Protein AF-A0A925MID2-F1 (afdb_monomer)

Mean predicted aligned error: 4.18 Å

Secondary structure (DSSP, 8-state):
-PPPPPPPS--EEEEE---TTHHHHHHHH-TTS-HHHHT--TT-S-EEEEEETTEEEEEEETHHHH--TT--S--HHHHHHHHHHHT--GGG-SEEEES---STTHHHHHHH-HHHHHHIIIII-HHHHHHHHHHHHTS--TTTEEE--HHHHHHHHHHGGG--SSEEEEEE-S-SSSEEEEEEEEETTEEEEEEEEEGGG-HHHHHHHHHHHTTPPTTTSHHHHHHHGGGS-HHHHHHHHHHHT-EE-TTS-EE-GGGGG--SHHHHHH-HHHHHHHHHHH-S--

pLDDT: mean 94.69, std 8.74, range [36.81, 98.75]

Radius of gyration: 20.76 Å; Cα contacts (8 Å, |Δi|>4): 483; chains: 1; bounding box: 45×43×74 Å

Nearest PDB structures (foldseek):
  7vzn-assembly1_A  TM=7.530E-01  e=2.558E-19  Streptomyces hygroscopicus
  7vzq-assembly1_A  TM=7.357E-01  e=3.257E-19  Streptomyces hygroscopicus
  7vzu-assembly1_A  TM=7.455E-01  e=8.475E-18  Streptomyces hygroscopicus
  3ver-assembly1_A  TM=7.882E-01  e=1.336E-14  Streptoalloteichus tenebrarius
  3vex-assembly1_A  TM=7.992E-01  e=2.756E-14  Streptoalloteichus tenebrarius

Foldseek 3Di:
DDDDPDLPPKAKEKEKFAFACWLVLVCVVCVPDDPLLSVLTGGFFIWMWMDIPNRTQAIDTQCVPPVDPSDRHHSLVRVVVSQVSVVHALVSHQAYEYLADCPVVLCVQCVPDPSSVCCCVCTVPLVNVQVVCCVSRVHHCVVRYHYDFNVLVVQCVCPVPVPDQKDFGKQQAQDTSFFRIWTWTQHPVGTDTDDTHGNQQHPLVVLQLVCVLQVHGRPPCSVVVVVCVVVDDCVVCVVVCCVQAWDADPVRDIGGCLSVLQPDPSCNSRVPSSSVVVCVPPNGGD

Sequence (286 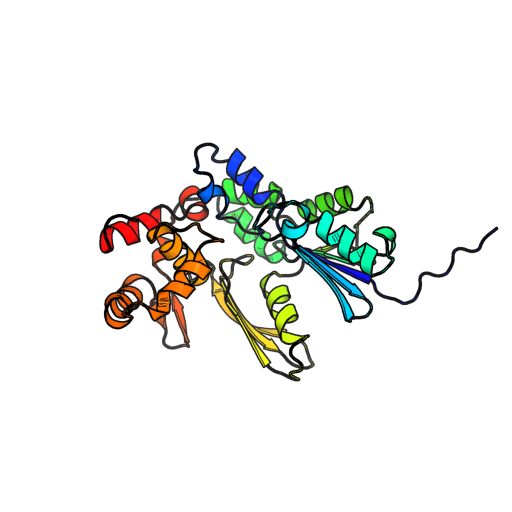aa):
MSQPMAKSSRRVVLGFSGLPRAQAFKRARWPQLQDSEYKITQGAEAAAALVVDGVLVAAAAEERFDGVRHSDAFPVGAIASCLAQAGLTASDLDVVAHGFSYLPERAFYLGQSAYYRDLYHDVLDPEVNRVIAEQALGIDLAGRFLPVAHHLAHAESAFVPSGFADALVVVSDGLGERHAATVMIADARGLETIATLPATASLGLLYGLFTMYLGFEFNDGEYKVMGLAPYGDAGRYGPLILEHWVQLQGDGRYAVPLLLENADDLDKETHRAALAAIERRLGPRR

Solvent-accessible surface area (backbone atoms only — not comparable to full-atom values): 15640 Å² total; per-residue (Å²): 136,82,75,81,75,75,80,68,95,70,49,29,34,38,38,35,41,45,31,62,39,39,50,60,52,48,42,72,76,47,73,84,61,56,76,66,46,52,51,55,56,65,34,46,54,7,19,19,34,30,32,44,76,90,39,81,75,33,70,36,51,19,31,81,65,75,70,39,80,61,26,39,47,72,27,59,55,13,42,53,51,29,30,55,77,70,75,49,56,70,88,65,51,60,33,42,34,34,49,49,46,38,71,89,48,41,67,60,38,57,66,71,43,72,66,40,34,51,46,34,70,69,42,50,34,59,66,51,52,47,52,52,49,24,68,74,58,73,48,89,43,84,97,24,59,40,64,34,48,34,64,56,49,54,44,48,69,52,49,70,79,60,77,61,73,57,47,82,43,74,43,81,36,45,57,50,89,60,31,10,29,42,34,27,44,35,40,94,91,45,78,43,81,79,46,74,37,48,38,60,38,18,61,40,49,52,48,31,48,52,21,38,41,67,53,38,46,47,93,67,26,52,65,56,54,57,71,45,51,86,79,56,63,63,84,77,50,46,61,57,41,51,74,65,41,37,46,81,43,98,85,78,50,62,41,22,66,43,56,64,54,27,78,50,74,66,25,62,47,58,40,53,46,32,46,50,57,50,29,77,74,75,43,82,64,85

Structure (mmCIF, N/CA/C/O backbone):
data_AF-A0A925MID2-F1
#
_entry.id   AF-A0A925MID2-F1
#
loop_
_atom_site.group_PDB
_atom_site.id
_atom_site.type_symbol
_atom_site.label_atom_id
_atom_site.label_alt_id
_atom_site.label_comp_id
_atom_site.label_asym_id
_atom_site.label_entity_id
_atom_site.label_seq_id
_atom_site.pdbx_PDB_ins_code
_atom_site.Cartn_x
_atom_site.Cartn_y
_atom_site.Cartn_z
_atom_site.occupancy
_atom_site.B_iso_or_equiv
_atom_site.auth_seq_id
_atom_site.auth_comp_id
_atom_site.auth_asym_id
_atom_site.auth_atom_id
_atom_site.pdbx_PDB_model_num
ATOM 1 N N . MET A 1 1 ? -22.903 14.148 42.830 1.00 38.12 1 MET A N 1
ATOM 2 C CA . MET A 1 1 ? -22.057 12.997 42.454 1.00 38.12 1 MET A CA 1
ATOM 3 C C . MET A 1 1 ? -22.732 12.297 41.289 1.00 38.12 1 MET A C 1
ATOM 5 O O . MET A 1 1 ? -23.661 11.532 41.502 1.00 38.12 1 MET A O 1
ATOM 9 N N . SER A 1 2 ? -22.365 12.660 40.061 1.00 40.91 2 SER A N 1
ATOM 10 C CA . SER A 1 2 ? -22.844 11.992 38.850 1.00 40.91 2 SER A CA 1
ATOM 11 C C . SER A 1 2 ? -22.155 10.634 38.749 1.00 40.91 2 SER A C 1
ATOM 13 O O . SER A 1 2 ? -20.926 10.575 38.704 1.00 40.91 2 SER A O 1
ATOM 15 N N . GLN A 1 3 ? -22.933 9.553 38.765 1.00 36.81 3 GLN A N 1
ATOM 16 C CA . GLN A 1 3 ? -22.426 8.223 38.437 1.00 36.81 3 GLN A CA 1
ATOM 17 C C . GLN A 1 3 ? -21.790 8.264 37.037 1.00 36.81 3 GLN A C 1
ATOM 19 O O . GLN A 1 3 ? -22.368 8.893 36.145 1.00 36.81 3 GLN A O 1
ATOM 24 N N . PRO A 1 4 ? -20.625 7.631 36.819 1.00 45.22 4 PRO A N 1
ATOM 25 C CA . PRO A 1 4 ? -20.106 7.459 35.472 1.00 45.22 4 PRO A CA 1
ATOM 26 C C . PRO A 1 4 ? -21.132 6.637 34.688 1.00 45.22 4 PRO A C 1
ATOM 28 O O . PRO A 1 4 ? -21.488 5.531 35.097 1.00 45.22 4 PRO A O 1
ATOM 31 N N . MET A 1 5 ? -21.664 7.207 33.604 1.00 44.09 5 MET A N 1
ATOM 32 C CA . MET A 1 5 ? -22.542 6.469 32.701 1.00 44.09 5 MET A CA 1
ATOM 33 C C . MET A 1 5 ? -21.787 5.233 32.209 1.00 44.09 5 MET A C 1
ATOM 35 O O . MET A 1 5 ? -20.649 5.342 31.754 1.00 44.09 5 MET A O 1
ATOM 39 N N . ALA A 1 6 ? -22.404 4.060 32.346 1.00 50.06 6 ALA A N 1
ATOM 40 C CA . ALA A 1 6 ? -21.865 2.822 31.806 1.00 50.06 6 ALA A CA 1
ATOM 41 C C . ALA A 1 6 ? -21.575 3.020 30.310 1.00 50.06 6 ALA A C 1
ATOM 43 O O . ALA A 1 6 ? -22.459 3.460 29.570 1.00 50.06 6 ALA A O 1
ATOM 44 N N . LYS A 1 7 ? -20.338 2.732 29.878 1.00 57.28 7 LYS A N 1
ATOM 45 C CA . LYS A 1 7 ? -19.961 2.731 28.458 1.00 57.28 7 LYS A CA 1
ATOM 46 C C . LYS A 1 7 ? -20.983 1.849 27.725 1.00 57.28 7 LYS A C 1
ATOM 48 O O . LYS A 1 7 ? -21.185 0.697 28.106 1.00 57.28 7 LYS A O 1
ATOM 53 N N . SER A 1 8 ? -21.687 2.431 26.755 1.00 54.84 8 SER A N 1
ATOM 54 C CA . SER A 1 8 ? -22.644 1.727 25.897 1.00 54.84 8 SER A CA 1
ATOM 55 C C . SER A 1 8 ? -21.993 0.463 25.318 1.00 54.84 8 SER A C 1
ATOM 57 O O . SER A 1 8 ? -20.807 0.484 25.010 1.00 54.84 8 SER A O 1
ATOM 59 N N . SER A 1 9 ? -22.750 -0.624 25.141 1.00 73.31 9 SER A N 1
ATOM 60 C CA . SER A 1 9 ? -22.297 -1.908 24.564 1.00 73.31 9 SER A CA 1
ATOM 61 C C . SER A 1 9 ? -21.865 -1.838 23.087 1.00 73.31 9 SER A C 1
ATOM 63 O O . SER A 1 9 ? -21.739 -2.871 22.434 1.00 73.31 9 SER A O 1
ATOM 65 N N . ARG A 1 10 ? -21.724 -0.625 22.557 1.00 86.62 10 ARG A N 1
ATOM 66 C CA . ARG A 1 10 ? -21.405 -0.278 21.179 1.00 86.62 10 ARG A CA 1
ATOM 67 C C . ARG A 1 10 ? -19.901 -0.416 20.975 1.00 86.62 10 ARG A C 1
ATOM 69 O O . ARG A 1 10 ? -19.142 0.224 21.694 1.00 86.62 10 ARG A O 1
ATOM 76 N N . ARG A 1 11 ? -19.475 -1.225 20.006 1.00 95.31 11 ARG A N 1
ATOM 77 C CA . ARG A 1 11 ? -18.065 -1.409 19.649 1.00 95.31 11 ARG A CA 1
ATOM 78 C C . ARG A 1 11 ? -17.668 -0.404 18.578 1.00 95.31 11 ARG A C 1
ATOM 80 O O . ARG A 1 11 ? -18.202 -0.447 17.469 1.00 95.31 11 ARG A O 1
ATOM 87 N N . VAL A 1 12 ? -16.713 0.465 18.894 1.00 98.06 12 VAL A N 1
ATOM 88 C CA . VAL A 1 12 ? -16.230 1.520 17.993 1.00 98.06 12 VAL A CA 1
ATOM 89 C C . VAL A 1 12 ? -14.802 1.215 17.544 1.00 98.06 12 VAL A C 1
ATOM 91 O O . VAL A 1 12 ? -13.880 1.148 18.360 1.00 98.06 12 VAL A O 1
ATOM 94 N N . VAL A 1 13 ? -14.617 1.038 16.236 1.00 98.38 13 VAL A N 1
ATOM 95 C CA . VAL A 1 13 ? -13.329 0.715 15.612 1.00 98.38 13 VAL A CA 1
ATOM 96 C C . VAL A 1 13 ? -12.964 1.795 14.603 1.00 98.38 13 VAL A C 1
ATOM 98 O O . VAL A 1 13 ? -13.718 2.055 13.667 1.00 98.38 13 VAL A O 1
ATOM 101 N N . LEU A 1 14 ? -11.790 2.396 14.771 1.00 98.69 14 LEU A N 1
ATOM 102 C CA . LEU A 1 14 ? -11.191 3.286 13.780 1.00 98.69 14 LEU A CA 1
ATOM 103 C C . LEU A 1 14 ? -10.116 2.519 13.011 1.00 98.69 14 LEU A C 1
ATOM 105 O O . LEU A 1 14 ? -9.132 2.102 13.607 1.00 98.69 14 LEU A O 1
ATOM 109 N N . GLY A 1 15 ? -10.284 2.344 11.706 1.00 98.44 15 GLY A N 1
ATOM 110 C CA . GLY A 1 15 ? -9.233 1.883 10.804 1.00 98.44 15 GLY A CA 1
ATOM 111 C C . GLY A 1 15 ? -8.511 3.063 10.160 1.00 98.44 15 GLY A C 1
ATOM 112 O O . GLY A 1 15 ? -9.156 4.052 9.810 1.00 98.44 15 GLY A O 1
ATOM 113 N N . PHE A 1 16 ? -7.198 2.961 9.966 1.00 98.38 16 PHE A N 1
ATOM 114 C CA . PHE A 1 16 ? -6.436 3.914 9.160 1.00 98.38 16 PHE A CA 1
ATOM 115 C C . PHE A 1 16 ? -5.373 3.226 8.291 1.00 98.38 16 PHE A C 1
ATOM 117 O O . PHE A 1 16 ? -4.852 2.160 8.638 1.00 98.38 16 PHE A O 1
ATOM 124 N N . SER A 1 17 ? -5.061 3.846 7.154 1.00 95.94 17 SER A N 1
ATOM 125 C CA . SER A 1 17 ? -3.979 3.458 6.241 1.00 95.94 17 SER A CA 1
ATOM 126 C C . SER A 1 17 ? -2.81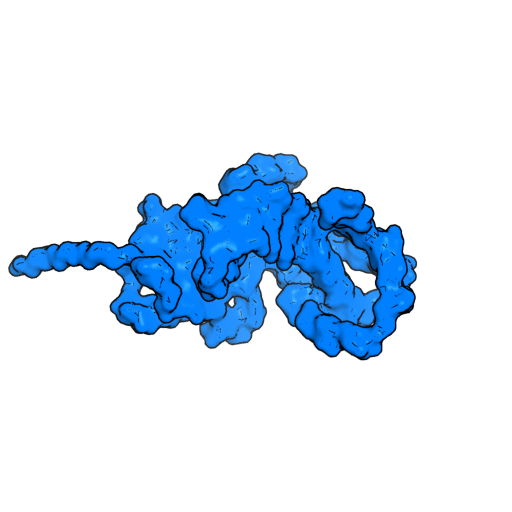5 4.451 6.309 1.00 95.94 17 SER A C 1
ATOM 128 O O . SER A 1 17 ? -2.926 5.536 6.884 1.00 95.94 17 SER A O 1
ATOM 130 N N . GLY A 1 18 ? -1.699 4.070 5.690 1.00 94.44 18 GLY A N 1
ATOM 131 C CA . GLY A 1 18 ? -0.532 4.924 5.501 1.00 94.44 18 GLY A CA 1
ATOM 132 C C . GLY A 1 18 ? 0.655 4.567 6.395 1.00 94.44 18 GLY A C 1
ATOM 133 O O . GLY A 1 18 ? 0.512 3.867 7.399 1.00 94.44 18 GLY A O 1
ATOM 134 N N . LEU A 1 19 ? 1.839 5.045 6.015 1.00 96.62 19 LEU A N 1
ATOM 135 C CA . LEU A 1 19 ? 3.092 4.906 6.766 1.00 96.62 19 LEU A CA 1
ATOM 136 C C . LEU A 1 19 ? 3.756 6.290 6.888 1.00 96.62 19 LEU A C 1
ATOM 138 O O . LEU A 1 19 ? 4.636 6.612 6.088 1.00 96.62 19 LEU A O 1
ATOM 142 N N . PRO A 1 20 ? 3.392 7.109 7.897 1.00 94.38 20 PRO A N 1
ATOM 143 C CA . PRO A 1 20 ? 3.689 8.549 7.919 1.00 94.38 20 PRO A CA 1
ATOM 144 C C . PRO A 1 20 ? 5.158 8.979 7.898 1.00 94.38 20 PRO A C 1
ATOM 146 O O . PRO A 1 20 ? 5.474 10.163 7.802 1.00 94.38 20 PRO A O 1
ATOM 149 N N . ARG A 1 21 ? 6.081 8.029 8.054 1.00 96.19 21 ARG A N 1
ATOM 150 C CA . ARG A 1 21 ? 7.528 8.268 8.038 1.00 96.19 21 ARG A CA 1
ATOM 151 C C . ARG A 1 21 ? 8.210 7.747 6.777 1.00 96.19 21 ARG A C 1
ATOM 153 O O . ARG A 1 21 ? 9.407 7.973 6.633 1.00 96.19 21 ARG A O 1
ATOM 160 N N . ALA A 1 22 ? 7.495 7.078 5.872 1.00 96.12 22 ALA A N 1
ATOM 161 C CA . ALA A 1 22 ? 8.092 6.371 4.742 1.00 96.12 22 ALA A CA 1
ATOM 162 C C . ALA A 1 22 ? 8.867 7.307 3.800 1.00 96.12 22 ALA A C 1
ATOM 164 O O . ALA A 1 22 ? 10.068 7.103 3.590 1.00 96.12 22 ALA A O 1
ATOM 165 N N . GLN A 1 23 ? 8.242 8.374 3.282 1.00 95.50 23 GLN A N 1
ATOM 166 C CA . GLN A 1 23 ? 8.958 9.293 2.389 1.00 95.50 23 GLN A CA 1
ATOM 167 C C . GLN A 1 23 ? 10.029 10.094 3.130 1.00 95.50 23 GLN A C 1
ATOM 169 O O . GLN A 1 23 ? 11.116 10.299 2.592 1.00 95.50 23 GLN A O 1
ATOM 174 N N . ALA A 1 24 ? 9.764 10.527 4.367 1.00 96.06 24 ALA A N 1
ATOM 175 C CA . ALA A 1 24 ? 10.737 11.263 5.176 1.00 96.06 24 ALA A CA 1
ATOM 176 C C . ALA A 1 24 ? 12.007 10.434 5.439 1.00 96.06 24 ALA A C 1
ATOM 178 O O . ALA A 1 24 ? 13.121 10.931 5.262 1.00 96.06 24 ALA A O 1
ATOM 179 N N . PHE A 1 25 ? 11.845 9.154 5.783 1.00 97.56 25 PHE A N 1
ATOM 180 C CA . PHE A 1 25 ? 12.939 8.197 5.940 1.00 97.56 25 PHE A CA 1
ATOM 181 C C . PHE A 1 25 ? 13.736 8.049 4.637 1.00 97.56 25 PHE A C 1
ATOM 183 O O . PHE A 1 25 ? 14.965 8.160 4.632 1.00 97.56 25 PHE A O 1
ATOM 190 N N . LYS A 1 26 ? 13.043 7.892 3.503 1.00 97.25 26 LYS A N 1
ATOM 191 C CA . LYS A 1 26 ? 13.678 7.791 2.183 1.00 97.25 26 LYS A CA 1
ATOM 192 C C . LYS A 1 26 ? 14.455 9.058 1.799 1.00 97.25 26 LYS A C 1
ATOM 194 O O . LYS A 1 26 ? 15.589 8.951 1.334 1.00 97.25 26 LYS A O 1
ATOM 199 N N . ARG A 1 27 ? 13.893 10.249 2.047 1.00 96.94 27 ARG A N 1
ATOM 200 C CA . ARG A 1 27 ? 14.549 11.557 1.831 1.00 96.94 27 ARG A CA 1
ATOM 201 C C . ARG A 1 27 ? 15.799 11.723 2.688 1.00 96.94 27 ARG A C 1
ATOM 203 O O . ARG A 1 27 ? 16.809 12.214 2.195 1.00 96.94 27 ARG A O 1
ATOM 210 N N . ALA A 1 28 ? 15.762 11.282 3.945 1.00 97.56 28 ALA A N 1
ATOM 211 C CA . ALA A 1 28 ? 16.931 11.312 4.820 1.00 97.56 28 ALA A CA 1
ATOM 212 C C . ALA A 1 28 ? 18.038 10.358 4.337 1.00 97.56 28 ALA A C 1
ATOM 214 O O . ALA A 1 28 ? 19.221 10.691 4.413 1.00 97.56 28 ALA A O 1
ATOM 215 N N . ARG A 1 29 ? 17.661 9.184 3.814 1.00 97.06 29 ARG A N 1
ATOM 216 C CA . ARG A 1 29 ? 18.609 8.180 3.319 1.00 97.06 29 ARG A CA 1
ATOM 217 C C . ARG A 1 29 ? 19.288 8.589 2.011 1.00 97.06 29 ARG A C 1
ATOM 219 O O . ARG A 1 29 ? 20.493 8.370 1.867 1.00 97.06 29 ARG A O 1
ATOM 226 N N . TRP A 1 30 ? 18.527 9.152 1.075 1.00 97.44 30 TRP A N 1
ATOM 227 C CA . TRP A 1 30 ? 19.000 9.538 -0.255 1.00 97.44 30 TRP A CA 1
ATOM 228 C C . TRP A 1 30 ? 18.480 10.930 -0.640 1.00 97.44 30 TRP A C 1
ATOM 230 O O . TRP A 1 30 ? 17.555 11.025 -1.440 1.00 97.44 30 TRP A O 1
ATOM 240 N N . PRO A 1 31 ? 19.073 12.019 -0.120 1.00 97.06 31 PRO A N 1
ATOM 241 C CA . PRO A 1 31 ? 18.585 13.387 -0.341 1.00 97.06 31 PRO A CA 1
ATOM 242 C C . PRO A 1 31 ? 18.694 13.878 -1.795 1.00 97.06 31 PRO A C 1
ATOM 244 O O . PRO A 1 31 ? 18.128 14.910 -2.147 1.00 97.06 31 PRO A O 1
ATOM 247 N N . GLN A 1 32 ? 19.435 13.165 -2.643 1.00 96.69 32 GLN A N 1
ATOM 248 C CA . GLN A 1 32 ? 19.702 13.516 -4.037 1.00 96.69 32 GLN A CA 1
ATOM 249 C C . GLN A 1 32 ? 18.673 12.978 -5.046 1.00 96.69 32 GLN A C 1
ATOM 251 O O . GLN A 1 32 ? 18.865 13.167 -6.250 1.00 96.69 32 GLN A O 1
ATOM 256 N N . LEU A 1 33 ? 17.643 12.248 -4.602 1.00 96.44 33 LEU A N 1
ATOM 257 C CA . LEU A 1 33 ? 16.618 11.731 -5.514 1.00 96.44 33 LEU A CA 1
ATOM 258 C C . LEU A 1 33 ? 15.703 12.849 -6.019 1.00 96.44 33 LEU A C 1
ATOM 260 O O . LEU A 1 33 ? 15.550 13.891 -5.380 1.00 96.44 33 LEU A O 1
ATOM 264 N N . GLN A 1 34 ? 15.098 12.615 -7.181 1.00 93.06 34 GLN A N 1
ATOM 265 C CA . GLN A 1 34 ? 14.060 13.484 -7.726 1.00 93.06 34 GLN A CA 1
ATOM 266 C C . GLN A 1 34 ? 12.764 13.339 -6.922 1.00 93.06 34 GLN A C 1
ATOM 268 O O . GLN A 1 34 ? 12.502 12.290 -6.334 1.00 93.06 34 GLN A O 1
ATOM 273 N N . ASP A 1 35 ? 11.909 14.365 -6.944 1.00 90.44 35 ASP A N 1
ATOM 274 C CA . ASP A 1 35 ? 10.667 14.349 -6.161 1.00 90.44 35 ASP A CA 1
ATOM 275 C C . ASP 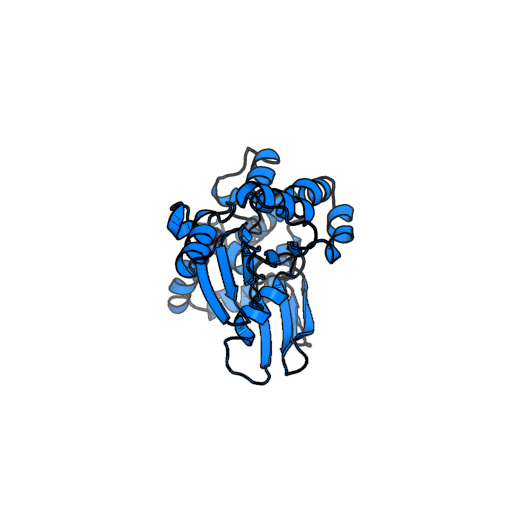A 1 35 ? 9.730 13.185 -6.507 1.00 90.44 35 ASP A C 1
ATOM 277 O O . ASP A 1 35 ? 9.131 12.596 -5.607 1.00 90.44 35 ASP A O 1
ATOM 281 N N . SER A 1 36 ? 9.667 12.798 -7.782 1.00 90.06 36 SER A N 1
ATOM 282 C CA . SER A 1 36 ? 8.881 11.648 -8.241 1.00 90.06 36 SER A CA 1
ATOM 283 C C . SER A 1 36 ? 9.388 10.316 -7.682 1.00 90.06 36 SER A C 1
ATOM 285 O O . SER A 1 36 ? 8.603 9.402 -7.449 1.00 90.06 36 SER A O 1
ATOM 287 N N . GLU A 1 37 ? 10.686 10.195 -7.407 1.00 94.12 37 GLU A N 1
ATOM 288 C CA . GLU A 1 37 ? 11.262 8.971 -6.850 1.00 94.12 37 GLU A CA 1
ATOM 289 C C . GLU A 1 37 ? 10.905 8.803 -5.373 1.00 94.12 37 GLU A C 1
ATOM 291 O O . GLU A 1 37 ? 10.792 7.674 -4.899 1.00 94.12 37 GLU A O 1
ATOM 296 N N . TYR A 1 38 ? 10.675 9.893 -4.633 1.00 94.00 38 TYR A N 1
ATOM 297 C CA . TYR A 1 38 ? 10.198 9.793 -3.252 1.00 94.00 38 TYR A CA 1
ATOM 298 C C . TYR A 1 38 ? 8.753 9.308 -3.153 1.00 94.00 38 TYR A C 1
ATOM 300 O O . TYR A 1 38 ? 8.389 8.796 -2.103 1.00 94.00 38 TYR A O 1
ATOM 308 N N . LYS A 1 39 ? 7.961 9.394 -4.230 1.00 90.62 39 LYS A N 1
ATOM 309 C CA . LYS A 1 39 ? 6.594 8.845 -4.273 1.00 90.62 39 LYS A CA 1
ATOM 310 C C . LYS A 1 39 ? 6.550 7.326 -4.451 1.00 90.62 39 LYS A C 1
ATOM 312 O O . LYS A 1 39 ? 5.510 6.710 -4.223 1.00 90.62 39 LYS A O 1
ATOM 317 N N . ILE A 1 40 ? 7.672 6.709 -4.832 1.00 93.75 40 ILE A N 1
ATOM 318 C CA . ILE A 1 40 ? 7.830 5.251 -4.889 1.00 93.75 40 ILE A CA 1
ATOM 319 C C . ILE A 1 40 ? 8.049 4.741 -3.458 1.00 93.75 40 ILE A C 1
ATOM 321 O O . ILE A 1 40 ? 9.176 4.493 -3.031 1.00 93.75 40 ILE A O 1
ATOM 325 N N . THR A 1 41 ? 6.979 4.672 -2.678 1.00 90.38 41 THR A N 1
ATOM 326 C CA . THR A 1 41 ? 6.993 4.226 -1.279 1.00 90.38 41 THR A CA 1
ATOM 327 C C . THR A 1 41 ? 5.708 3.484 -0.949 1.00 90.38 41 THR A C 1
ATOM 329 O O . THR A 1 41 ? 4.657 3.774 -1.516 1.00 90.38 41 THR A O 1
ATOM 332 N N . GLN A 1 42 ? 5.779 2.565 0.011 1.00 89.44 42 GLN A N 1
ATOM 333 C CA . GLN A 1 42 ? 4.590 1.962 0.615 1.00 89.44 42 GLN A CA 1
ATOM 334 C C . GLN A 1 42 ? 3.889 2.960 1.544 1.00 89.44 42 GLN A C 1
ATOM 336 O O . GLN A 1 42 ? 4.536 3.830 2.130 1.00 89.44 42 GLN A O 1
ATOM 341 N N . GLY A 1 43 ? 2.578 2.793 1.720 1.00 87.06 43 GLY A N 1
ATOM 342 C CA . GLY A 1 43 ? 1.804 3.573 2.687 1.00 87.06 43 GLY A CA 1
ATOM 343 C C . GLY A 1 43 ? 1.558 5.031 2.287 1.00 87.06 43 GLY A C 1
ATOM 344 O O . GLY A 1 43 ? 1.422 5.874 3.173 1.00 87.06 43 GLY A O 1
ATOM 345 N N . ALA A 1 44 ? 1.500 5.319 0.983 1.00 88.44 44 ALA A N 1
ATOM 346 C CA . ALA A 1 44 ? 0.817 6.506 0.466 1.00 88.44 44 ALA A CA 1
ATOM 347 C C . ALA A 1 44 ? -0.715 6.347 0.602 1.00 88.44 44 ALA A C 1
ATOM 349 O O . ALA A 1 44 ? -1.190 5.316 1.082 1.00 88.44 44 ALA A O 1
ATOM 350 N N . GLU A 1 45 ? -1.482 7.359 0.186 1.00 92.75 45 GLU A N 1
ATOM 351 C CA . GLU A 1 45 ? -2.956 7.346 0.239 1.00 92.75 45 GLU A CA 1
ATOM 352 C C . GLU A 1 45 ? -3.502 7.169 1.669 1.00 92.75 45 GLU A C 1
ATOM 354 O O . GLU A 1 45 ? -4.375 6.339 1.951 1.00 92.75 45 GLU A O 1
ATOM 359 N N . ALA A 1 46 ? -2.971 7.968 2.597 1.00 97.06 46 ALA A N 1
ATOM 360 C CA . ALA A 1 46 ? -3.443 8.004 3.971 1.00 97.06 46 ALA A CA 1
ATOM 361 C C . ALA A 1 46 ? -4.957 8.263 4.031 1.00 97.06 46 ALA A C 1
ATOM 363 O O . ALA A 1 46 ? -5.491 9.176 3.394 1.00 97.06 46 ALA A O 1
ATOM 364 N N . ALA A 1 47 ? -5.662 7.441 4.800 1.00 98.38 47 ALA A N 1
ATOM 365 C CA . ALA A 1 47 ? -7.112 7.467 4.903 1.00 98.38 47 ALA A CA 1
ATOM 366 C C . ALA A 1 47 ? -7.571 6.917 6.255 1.00 98.38 47 ALA A C 1
ATOM 368 O O . ALA A 1 47 ? -6.816 6.252 6.969 1.00 98.38 47 ALA A O 1
ATOM 369 N N . ALA A 1 48 ? -8.834 7.166 6.587 1.00 98.69 48 ALA A N 1
ATOM 370 C CA . ALA A 1 48 ? -9.473 6.630 7.778 1.00 98.69 48 ALA A CA 1
ATOM 371 C C . ALA A 1 48 ? -10.879 6.109 7.480 1.00 98.69 48 ALA A C 1
ATOM 373 O O . ALA A 1 48 ? -11.585 6.642 6.622 1.00 98.69 48 ALA A O 1
ATOM 374 N N . ALA A 1 49 ? -11.289 5.089 8.228 1.00 98.50 49 ALA A N 1
ATOM 375 C CA . ALA A 1 49 ? -12.628 4.521 8.206 1.00 98.50 49 ALA A CA 1
ATOM 376 C C . ALA A 1 49 ? -13.102 4.249 9.636 1.00 98.50 49 ALA A C 1
ATOM 378 O O . ALA A 1 49 ? -12.374 3.684 10.449 1.00 98.50 49 ALA A O 1
ATOM 379 N N . LEU A 1 50 ? -14.334 4.634 9.950 1.00 98.62 50 LEU A N 1
ATOM 380 C CA . LEU A 1 50 ? -14.956 4.407 11.247 1.00 98.62 50 LEU A CA 1
ATOM 381 C C . LEU A 1 50 ? -16.053 3.357 11.113 1.00 98.62 50 LEU A C 1
ATOM 383 O O . LEU A 1 50 ? -17.037 3.552 10.397 1.00 98.62 50 LEU A O 1
ATOM 387 N N . VAL A 1 51 ? -15.890 2.264 11.849 1.00 97.88 51 VAL A N 1
ATOM 388 C CA . VAL A 1 51 ? -16.846 1.165 11.933 1.00 97.88 51 VAL A CA 1
ATOM 389 C C . VAL A 1 51 ? -17.443 1.134 13.329 1.00 97.88 51 VAL A C 1
ATOM 391 O O . VAL A 1 51 ? -16.746 1.226 14.340 1.00 97.88 51 VAL A O 1
ATOM 394 N N . VAL A 1 52 ? -18.755 0.974 13.384 1.00 97.38 52 VAL A N 1
ATOM 395 C CA . VAL A 1 52 ? -19.511 0.868 14.619 1.00 97.38 52 VAL A CA 1
ATOM 396 C C . VAL A 1 52 ? -20.399 -0.356 14.543 1.00 97.38 52 VAL A C 1
ATOM 398 O O . VAL A 1 52 ? -21.242 -0.431 13.656 1.00 97.38 52 VAL A O 1
ATOM 401 N N . ASP A 1 53 ? -20.265 -1.271 15.504 1.00 94.94 53 ASP A N 1
ATOM 402 C CA . ASP A 1 53 ? -21.093 -2.486 15.585 1.00 94.94 53 ASP A CA 1
ATOM 403 C C . ASP A 1 53 ? -21.150 -3.251 14.246 1.00 94.94 53 ASP A C 1
ATOM 405 O O . ASP A 1 53 ? -22.182 -3.777 13.842 1.00 94.94 53 ASP A O 1
ATOM 409 N N . GLY A 1 54 ? -20.018 -3.279 13.532 1.00 92.00 54 GLY A N 1
ATOM 410 C CA . GLY A 1 54 ? -19.884 -3.924 12.221 1.00 92.00 54 GLY A CA 1
ATOM 411 C C . GLY A 1 54 ? -20.388 -3.101 11.030 1.00 92.00 54 GLY A C 1
ATOM 412 O O . GLY A 1 54 ? -20.264 -3.550 9.897 1.00 92.00 54 GLY A O 1
ATOM 413 N N . VAL A 1 55 ? -20.913 -1.895 11.251 1.00 93.50 55 VAL A N 1
ATOM 414 C CA . VAL A 1 55 ? -21.408 -1.004 10.194 1.00 93.50 55 VAL A CA 1
ATOM 415 C C . VAL A 1 55 ? -20.382 0.085 9.899 1.00 93.50 55 VAL A C 1
ATOM 417 O O . VAL A 1 55 ? -19.959 0.804 10.805 1.00 93.50 55 VAL A O 1
ATOM 420 N N . LEU A 1 56 ? -20.000 0.242 8.630 1.00 95.81 56 LEU A N 1
ATOM 421 C CA . LEU A 1 56 ? -19.194 1.377 8.179 1.00 95.81 56 LEU A CA 1
ATOM 422 C C . LEU A 1 56 ? -20.018 2.667 8.299 1.00 95.81 56 LEU A C 1
ATOM 424 O O . LEU A 1 56 ? -21.024 2.830 7.611 1.00 95.81 56 LEU A O 1
ATOM 428 N N . VAL A 1 57 ? -19.595 3.576 9.176 1.00 97.38 57 VAL A N 1
ATOM 429 C CA . VAL A 1 57 ? -20.291 4.844 9.445 1.00 97.38 57 VAL A CA 1
ATOM 430 C C . VAL A 1 57 ? -19.730 5.978 8.598 1.00 97.38 57 VAL A C 1
ATOM 432 O O . VAL A 1 57 ? -20.491 6.787 8.076 1.00 97.38 57 VAL A O 1
ATOM 435 N N . ALA A 1 58 ? -18.407 6.043 8.461 1.00 98.12 58 ALA A N 1
ATOM 436 C CA . ALA A 1 58 ? -17.728 7.072 7.685 1.00 98.12 58 ALA A CA 1
ATOM 437 C C . ALA A 1 58 ? -16.393 6.545 7.153 1.00 98.12 58 ALA A C 1
ATOM 439 O O . ALA A 1 58 ? -15.755 5.713 7.795 1.00 98.12 58 ALA A O 1
ATOM 440 N N . ALA A 1 59 ? -15.963 7.053 6.001 1.00 98.06 59 ALA A N 1
ATOM 441 C CA . ALA A 1 59 ? -14.617 6.860 5.478 1.00 98.06 59 ALA A CA 1
ATOM 442 C C . ALA A 1 59 ? -14.189 8.100 4.692 1.00 98.06 59 ALA A C 1
ATOM 444 O O . ALA A 1 59 ? -15.008 8.710 4.000 1.00 98.06 59 ALA A O 1
ATOM 445 N N . ALA A 1 60 ? -12.920 8.483 4.802 1.00 98.38 60 ALA A N 1
ATOM 446 C CA . ALA A 1 60 ? -12.377 9.633 4.094 1.00 98.38 60 ALA A CA 1
ATOM 447 C C . ALA A 1 60 ? -10.877 9.464 3.817 1.00 98.38 60 ALA A C 1
ATOM 449 O O . ALA A 1 60 ? -10.161 8.844 4.600 1.00 98.38 60 ALA A O 1
ATOM 450 N N . ALA A 1 61 ? -10.412 10.040 2.709 1.00 98.31 61 ALA A N 1
ATOM 451 C CA . ALA A 1 61 ? -8.995 10.112 2.358 1.00 98.31 61 ALA A CA 1
ATOM 452 C C . ALA A 1 61 ? -8.398 11.447 2.822 1.00 98.31 61 ALA A C 1
ATOM 454 O O . ALA A 1 61 ? -9.049 12.487 2.682 1.00 98.31 61 ALA A O 1
ATOM 455 N N . GLU A 1 62 ? -7.166 11.426 3.333 1.00 98.44 62 GLU A N 1
ATOM 456 C CA . GLU A 1 62 ? -6.499 12.602 3.906 1.00 98.44 62 GLU A CA 1
ATOM 457 C C . GLU A 1 62 ? -6.259 13.699 2.867 1.00 98.44 62 GLU A C 1
ATOM 459 O O . GLU A 1 62 ? -6.424 14.877 3.178 1.00 98.44 62 GLU A O 1
ATOM 464 N N . GLU A 1 63 ? -6.029 13.321 1.604 1.00 97.56 63 GLU A N 1
ATOM 465 C CA . GLU A 1 63 ? -5.836 14.270 0.496 1.00 97.56 63 GLU A CA 1
ATOM 466 C C . GLU A 1 63 ? -7.002 15.260 0.313 1.00 97.56 63 GLU A C 1
ATOM 468 O O . GLU A 1 63 ? -6.855 16.321 -0.296 1.00 97.56 63 GLU A O 1
ATOM 473 N N . ARG A 1 64 ? -8.195 14.923 0.831 1.00 98.00 64 ARG A N 1
ATOM 474 C CA . ARG A 1 64 ? -9.381 15.794 0.804 1.00 98.00 64 ARG A CA 1
ATOM 475 C C . ARG A 1 64 ? -9.324 16.913 1.844 1.00 98.00 64 ARG A C 1
ATOM 477 O O . ARG A 1 64 ? -10.124 17.841 1.750 1.00 98.00 64 ARG A O 1
ATOM 484 N N . PHE A 1 65 ? -8.413 16.826 2.810 1.00 98.06 65 PHE A N 1
ATOM 485 C CA . PHE A 1 65 ? -8.273 17.765 3.921 1.00 98.06 65 PHE A CA 1
ATOM 486 C C . PHE A 1 65 ? -6.986 18.580 3.828 1.00 98.06 65 PHE A C 1
ATOM 488 O O . PHE A 1 65 ? -7.031 19.788 4.049 1.00 98.06 65 PHE A O 1
ATOM 495 N N . ASP A 1 66 ? -5.864 17.952 3.476 1.00 97.19 66 ASP A N 1
ATOM 496 C CA . ASP A 1 66 ? -4.571 18.637 3.356 1.00 97.19 66 ASP A CA 1
ATOM 497 C C . ASP A 1 66 ? -4.299 19.193 1.942 1.00 97.19 66 ASP A C 1
ATOM 499 O O . ASP A 1 66 ? -3.433 20.052 1.769 1.00 97.19 66 ASP A O 1
ATOM 503 N N . GLY A 1 67 ? -5.058 18.749 0.931 1.00 96.94 67 GLY A N 1
ATOM 504 C CA . GLY A 1 67 ? -4.870 19.130 -0.470 1.00 96.94 67 GLY A CA 1
ATOM 505 C C . GLY A 1 67 ? -3.622 18.523 -1.124 1.00 96.94 67 GLY A C 1
ATOM 506 O O . GLY A 1 67 ? -3.276 18.905 -2.245 1.00 96.94 67 GLY A O 1
ATOM 507 N N . VAL A 1 68 ? -2.950 17.585 -0.454 1.00 94.44 68 VAL A N 1
ATOM 508 C CA . VAL A 1 68 ? -1.785 16.858 -0.954 1.00 94.44 68 VAL A CA 1
ATOM 509 C C . VAL A 1 68 ? -2.266 15.536 -1.536 1.00 94.44 68 VAL A C 1
ATOM 511 O O . VAL A 1 68 ? -2.640 14.607 -0.827 1.00 94.44 68 VAL A O 1
ATOM 514 N N . ARG A 1 69 ? -2.265 15.450 -2.866 1.00 92.94 69 ARG A N 1
ATOM 515 C CA . ARG A 1 69 ? -2.667 14.235 -3.578 1.00 92.94 69 ARG A CA 1
ATOM 516 C C . ARG A 1 69 ? -1.790 13.053 -3.162 1.00 92.94 69 ARG A C 1
ATOM 518 O O . ARG A 1 69 ? -0.567 13.197 -3.144 1.00 92.94 69 ARG A O 1
ATOM 525 N N . HIS A 1 70 ? -2.415 11.910 -2.875 1.00 92.62 70 HIS A N 1
ATOM 526 C CA . HIS A 1 70 ? -1.740 10.705 -2.365 1.00 92.62 70 HIS A CA 1
ATOM 527 C C . HIS A 1 70 ? -0.965 10.935 -1.066 1.00 92.62 70 HIS A C 1
ATOM 529 O O . HIS A 1 70 ? 0.105 10.354 -0.881 1.00 92.62 70 HIS A O 1
ATOM 535 N N . SER A 1 71 ? -1.495 11.799 -0.192 1.00 95.19 71 SER A N 1
ATOM 536 C CA . SER A 1 71 ? -0.870 12.174 1.079 1.00 95.19 71 SER A CA 1
ATOM 537 C C . SER A 1 71 ? -0.264 10.972 1.805 1.00 95.19 71 SER A C 1
ATOM 539 O O . SER A 1 71 ? -0.920 9.945 1.994 1.00 95.19 71 SER A O 1
ATOM 541 N N . ASP A 1 72 ? 0.999 11.113 2.200 1.00 93.94 72 ASP A N 1
ATOM 542 C CA . ASP A 1 72 ? 1.717 10.176 3.055 1.00 93.94 72 ASP A CA 1
ATOM 543 C C . ASP A 1 72 ? 1.674 10.610 4.525 1.00 93.94 72 ASP A C 1
ATOM 545 O O . ASP A 1 72 ? 2.376 10.034 5.345 1.00 93.94 72 ASP A O 1
ATOM 549 N N . ALA A 1 73 ? 0.881 11.622 4.887 1.00 95.06 73 ALA A N 1
ATOM 550 C CA . ALA A 1 73 ? 0.764 12.088 6.263 1.00 95.06 73 ALA A CA 1
ATOM 551 C C . ALA A 1 73 ? -0.021 11.101 7.149 1.00 95.06 73 ALA A C 1
ATOM 553 O O . ALA A 1 73 ? -0.707 10.197 6.680 1.00 95.06 73 ALA A O 1
ATOM 554 N N . PHE A 1 74 ? 0.028 11.292 8.471 1.00 97.81 74 PHE A N 1
ATOM 555 C CA . PHE A 1 74 ? -0.945 10.634 9.347 1.00 97.81 74 PHE A CA 1
ATOM 556 C C . PHE A 1 74 ? -2.340 11.253 9.108 1.00 97.81 74 PHE A C 1
ATOM 558 O O . PHE A 1 74 ? -2.429 12.482 9.091 1.00 97.81 74 PHE A O 1
ATOM 565 N N . PRO A 1 75 ? -3.419 10.458 8.955 1.00 98.38 75 PRO A N 1
ATOM 566 C CA . PRO A 1 75 ? -4.704 10.936 8.434 1.00 98.38 75 PRO A CA 1
ATOM 567 C C . PRO A 1 75 ? -5.560 11.701 9.468 1.00 98.38 75 PRO A C 1
ATOM 569 O O . PRO A 1 75 ? -6.657 11.276 9.837 1.00 98.38 75 PRO A O 1
ATOM 572 N N . VAL A 1 76 ? -5.059 12.825 9.992 1.00 98.19 76 VAL A N 1
ATOM 573 C CA . VAL A 1 76 ? -5.718 13.604 11.057 1.00 98.19 76 VAL A CA 1
ATOM 574 C C . VAL A 1 76 ? -7.063 14.168 10.596 1.00 98.19 76 VAL A C 1
ATOM 576 O O . VAL A 1 76 ? -8.049 14.071 11.333 1.00 98.19 76 VAL A O 1
ATOM 579 N N . GLY A 1 77 ? -7.126 14.752 9.397 1.00 98.50 77 GLY A N 1
ATOM 580 C CA . GLY A 1 77 ? -8.345 15.343 8.847 1.00 98.50 77 GLY A CA 1
ATOM 581 C C . GLY A 1 77 ? -9.426 14.297 8.582 1.00 98.50 77 GLY A C 1
ATOM 582 O O . GLY A 1 77 ? -10.584 14.475 8.979 1.00 98.50 77 GLY A O 1
ATOM 583 N N . ALA A 1 78 ? -9.041 13.167 7.992 1.00 98.75 78 ALA A N 1
ATOM 584 C CA . ALA A 1 78 ? -9.933 12.049 7.725 1.00 98.75 78 ALA A CA 1
ATOM 585 C C . ALA A 1 78 ? -10.475 11.425 9.015 1.00 98.75 78 ALA A C 1
ATOM 587 O O . ALA A 1 78 ? -11.687 11.208 9.121 1.00 98.75 78 ALA A O 1
ATOM 588 N N . ILE A 1 79 ? -9.621 11.196 10.019 1.00 98.75 79 ILE A N 1
ATOM 589 C CA . ILE A 1 79 ? -10.041 10.690 11.334 1.00 98.75 79 ILE A CA 1
ATOM 590 C C . ILE A 1 79 ? -11.027 11.660 11.992 1.00 98.75 79 ILE A C 1
ATOM 592 O O . ILE A 1 79 ? -12.101 11.242 12.434 1.00 98.75 79 ILE A O 1
ATOM 596 N N . ALA A 1 80 ? -10.691 12.954 12.038 1.00 98.62 80 ALA A N 1
ATOM 597 C CA . ALA A 1 80 ? -11.538 13.971 12.653 1.00 98.62 80 ALA A CA 1
ATOM 598 C C . ALA A 1 80 ? -12.913 14.050 11.974 1.00 98.62 80 ALA A C 1
ATOM 600 O O . ALA A 1 80 ? -13.936 14.107 12.658 1.00 98.62 80 ALA A O 1
ATOM 601 N N . SER A 1 81 ? -12.951 13.985 10.640 1.00 98.69 81 SER A N 1
ATOM 602 C CA . SER A 1 81 ? -14.201 13.959 9.877 1.00 98.69 81 SER A CA 1
AT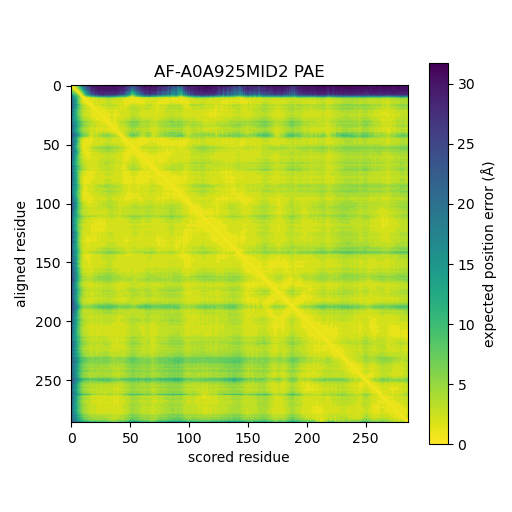OM 603 C C . SER A 1 81 ? -15.042 12.719 10.183 1.00 98.69 81 SER A C 1
ATOM 605 O O . SER A 1 81 ? -16.245 12.839 10.423 1.00 98.69 81 SER A O 1
ATOM 607 N N . CYS A 1 82 ? -14.425 11.535 10.241 1.00 98.69 82 CYS A N 1
ATOM 608 C CA . CYS A 1 82 ? -15.137 10.295 10.546 1.00 98.69 82 CYS A CA 1
ATOM 609 C C . CYS A 1 82 ? -15.759 10.315 11.951 1.00 98.69 82 CYS A C 1
ATOM 611 O O . CYS A 1 82 ? -16.928 9.969 12.119 1.00 98.69 82 CYS A O 1
ATOM 613 N N . LEU A 1 83 ? -14.999 10.765 12.954 1.00 98.62 83 LEU A N 1
ATOM 614 C CA . LEU A 1 83 ? -15.480 10.907 14.331 1.00 98.62 83 LEU A CA 1
ATOM 615 C C . LEU A 1 83 ? -16.614 11.937 14.436 1.00 98.62 83 LEU A C 1
ATOM 617 O O . LEU A 1 83 ? -17.647 11.654 15.045 1.00 98.62 83 LEU A O 1
ATOM 621 N N . ALA A 1 84 ? -16.465 13.096 13.785 1.00 98.31 84 ALA A N 1
ATOM 622 C CA . ALA A 1 84 ? -17.473 14.153 13.787 1.00 98.31 84 ALA A CA 1
ATOM 623 C C . ALA A 1 84 ? -18.806 13.696 13.169 1.00 98.31 84 ALA A C 1
ATOM 625 O O . ALA A 1 84 ? -19.863 13.979 13.733 1.00 98.31 84 ALA A O 1
ATOM 626 N N . GLN A 1 85 ? -18.771 12.944 12.063 1.00 97.88 85 GLN A N 1
ATOM 627 C CA . GLN A 1 85 ? -19.976 12.387 11.428 1.00 97.88 85 GLN A CA 1
ATOM 628 C C . GLN A 1 85 ? -20.741 11.420 12.345 1.00 97.88 85 GLN A C 1
ATOM 630 O O . GLN A 1 85 ? -21.966 11.344 12.274 1.00 97.88 85 GLN A O 1
ATOM 635 N N . ALA A 1 86 ? -20.038 10.714 13.233 1.00 96.75 86 ALA A N 1
ATOM 636 C CA . ALA A 1 86 ? -20.644 9.811 14.207 1.00 96.75 86 ALA A CA 1
ATOM 637 C C . ALA A 1 86 ? -21.018 10.487 15.541 1.00 96.75 86 ALA A C 1
ATOM 639 O O . ALA A 1 86 ? -21.608 9.831 16.402 1.00 96.75 86 ALA A O 1
ATOM 640 N N . GLY A 1 87 ? -20.671 11.767 15.731 1.00 97.44 87 GLY A N 1
ATOM 641 C CA . GLY A 1 87 ? -20.803 12.459 17.016 1.00 97.44 87 GLY A CA 1
ATOM 642 C C . GLY A 1 87 ? -19.923 11.855 18.116 1.00 97.44 87 GLY A C 1
ATOM 643 O O . GLY A 1 87 ? -20.315 11.868 19.281 1.00 97.44 87 GLY A O 1
ATOM 644 N N . LEU A 1 88 ? -18.775 11.281 17.741 1.00 98.00 88 LEU A N 1
ATOM 645 C CA . LEU A 1 88 ? -17.837 10.604 18.636 1.00 98.00 88 LEU A CA 1
ATOM 646 C C . LEU A 1 88 ? -16.536 11.399 18.786 1.00 98.00 88 LEU A C 1
ATOM 648 O O . LEU A 1 88 ? -16.219 12.295 18.005 1.00 98.00 88 LEU A O 1
ATOM 652 N N . THR A 1 89 ? -15.761 11.033 19.797 1.00 98.00 89 THR A N 1
ATOM 653 C CA . THR A 1 89 ? -14.416 11.535 20.077 1.00 98.00 89 THR A CA 1
ATOM 654 C C . THR A 1 89 ? -13.413 10.382 20.090 1.00 98.00 89 THR A C 1
ATOM 656 O O . THR A 1 89 ? -13.792 9.213 20.145 1.00 98.00 89 THR A O 1
ATOM 659 N N . ALA A 1 90 ? -12.113 10.689 20.083 1.00 97.44 90 ALA A N 1
ATOM 660 C CA . ALA A 1 90 ? -11.071 9.663 20.168 1.00 97.44 90 ALA A CA 1
ATOM 661 C C . ALA A 1 90 ? -11.212 8.779 21.429 1.00 97.44 90 ALA A C 1
ATOM 663 O O . ALA A 1 90 ? -10.962 7.578 21.382 1.00 97.44 90 ALA A O 1
ATOM 664 N N . SER A 1 91 ? -11.692 9.339 22.545 1.00 96.62 91 SER A N 1
ATOM 665 C CA . SER A 1 91 ? -11.929 8.606 23.798 1.00 96.62 91 SER A CA 1
ATOM 666 C C . SER A 1 91 ? -13.013 7.525 23.697 1.00 96.62 91 SER A C 1
ATOM 668 O O . SER A 1 91 ? -13.047 6.615 24.530 1.00 96.62 91 SER A O 1
ATOM 670 N N . ASP A 1 92 ? -13.883 7.608 22.690 1.00 97.12 92 ASP A N 1
ATOM 671 C CA . ASP A 1 92 ? -14.942 6.628 22.444 1.00 97.12 92 ASP A CA 1
ATOM 672 C C . ASP A 1 92 ? -14.434 5.390 21.692 1.00 97.12 92 ASP A C 1
ATOM 674 O O . ASP A 1 92 ? -15.131 4.381 21.647 1.00 97.12 92 ASP A O 1
ATOM 678 N N . LEU A 1 93 ? -13.217 5.436 21.137 1.00 98.06 93 LEU A N 1
ATOM 679 C CA . LEU A 1 93 ? -12.619 4.329 20.393 1.00 98.06 93 LEU A CA 1
ATOM 680 C C . LEU A 1 93 ? -12.266 3.156 21.320 1.00 98.06 93 LEU A C 1
ATOM 682 O O . LEU A 1 93 ? -11.574 3.311 22.336 1.00 98.06 93 LEU A O 1
ATOM 686 N N . ASP A 1 94 ? -12.700 1.957 20.931 1.00 98.00 94 ASP A N 1
ATOM 687 C CA . ASP A 1 94 ? -12.332 0.710 21.605 1.00 98.00 94 ASP A CA 1
ATOM 688 C C . ASP A 1 94 ? -11.117 0.056 20.945 1.00 98.00 94 ASP A C 1
ATOM 690 O O . ASP A 1 94 ? -10.279 -0.520 21.638 1.00 98.00 94 ASP A O 1
ATOM 694 N N . VAL A 1 95 ? -11.009 0.163 19.616 1.00 98.31 95 VAL A N 1
ATOM 695 C CA . VAL A 1 95 ? -9.883 -0.351 18.826 1.00 98.31 95 VAL A CA 1
ATOM 696 C C . VAL A 1 95 ? -9.468 0.676 17.777 1.00 98.31 95 VAL A C 1
ATOM 698 O O . VAL A 1 95 ? -10.314 1.283 17.117 1.00 98.31 95 VAL A O 1
ATOM 701 N N . VAL A 1 96 ? -8.158 0.819 17.591 1.00 98.69 96 VAL A N 1
ATOM 702 C CA . VAL A 1 96 ? -7.555 1.526 16.460 1.00 98.69 96 VAL A CA 1
ATOM 703 C C . VAL A 1 96 ? -6.779 0.513 15.627 1.00 98.69 96 VAL A C 1
ATOM 705 O O . VAL A 1 96 ? -5.804 -0.066 16.102 1.00 98.69 96 VAL A O 1
ATOM 708 N N . ALA A 1 97 ? -7.233 0.269 14.402 1.00 98.62 97 ALA A N 1
ATOM 709 C CA . ALA A 1 97 ? -6.644 -0.683 13.478 1.00 98.62 97 ALA A CA 1
ATOM 710 C C . ALA A 1 97 ? -5.774 0.025 12.431 1.00 98.62 97 ALA A C 1
ATOM 712 O O . ALA A 1 97 ? -6.200 1.009 11.828 1.00 98.62 97 ALA A O 1
ATOM 713 N N . HIS A 1 98 ? -4.573 -0.494 12.190 1.00 98.44 98 HIS A N 1
ATOM 714 C CA . HIS A 1 98 ? -3.667 -0.013 11.145 1.00 98.44 98 HIS A CA 1
ATOM 715 C C . HIS A 1 98 ? -3.606 -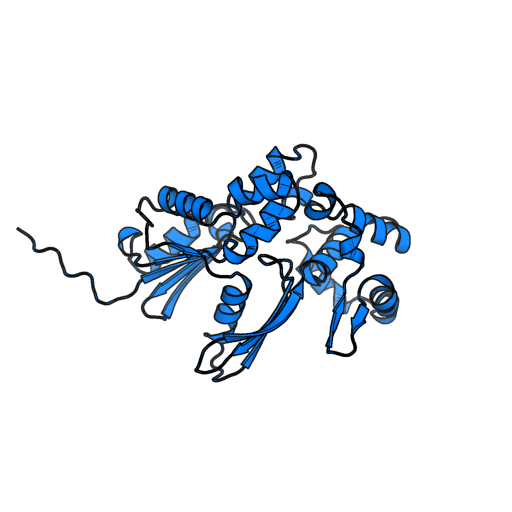1.035 10.013 1.00 98.44 98 HIS A C 1
ATOM 717 O O . HIS A 1 98 ? -3.408 -2.219 10.271 1.00 98.44 98 HIS A O 1
ATOM 723 N N . GLY A 1 99 ? -3.776 -0.590 8.767 1.00 97.19 99 GLY A N 1
ATOM 724 C CA . GLY A 1 99 ? -3.844 -1.449 7.575 1.00 97.19 99 GLY A CA 1
ATOM 725 C C . GLY A 1 99 ? -2.530 -2.106 7.130 1.00 97.19 99 GLY A C 1
ATOM 726 O O . GLY A 1 99 ? -2.408 -2.432 5.951 1.00 97.19 99 GLY A O 1
ATOM 727 N N . PHE A 1 100 ? -1.557 -2.257 8.031 1.00 97.19 100 PHE A N 1
ATOM 728 C CA . PHE A 1 100 ? -0.303 -2.976 7.810 1.00 97.19 100 PHE A CA 1
ATOM 729 C C . PHE A 1 100 ? 0.092 -3.785 9.050 1.00 97.19 100 PHE A C 1
ATOM 731 O O . PHE A 1 100 ? -0.089 -3.340 10.188 1.00 97.19 100 PHE A O 1
ATOM 738 N N . SER A 1 101 ? 0.699 -4.957 8.841 1.00 96.56 101 SER A N 1
ATOM 739 C CA . SER A 1 101 ? 1.263 -5.767 9.923 1.00 96.56 101 SER A CA 1
ATOM 740 C C . SER A 1 101 ? 2.591 -6.400 9.521 1.00 96.56 101 SER A C 1
ATOM 742 O O . SER A 1 101 ? 2.651 -7.519 9.020 1.00 96.56 101 SER A O 1
ATOM 744 N N . TYR A 1 102 ? 3.689 -5.695 9.800 1.00 96.75 102 TYR A N 1
ATOM 745 C CA . TYR A 1 102 ? 5.043 -6.170 9.493 1.00 96.75 102 TYR A CA 1
ATOM 746 C C . TYR A 1 102 ? 5.638 -7.096 10.558 1.00 96.75 102 TYR A C 1
ATOM 748 O O . TYR A 1 102 ? 6.710 -7.659 10.342 1.00 96.75 102 TYR A O 1
ATOM 756 N N . LEU A 1 103 ? 4.972 -7.294 11.703 1.00 95.81 103 LEU A N 1
ATOM 757 C CA . LEU A 1 103 ? 5.501 -8.142 12.776 1.00 95.81 103 LEU A CA 1
ATOM 758 C C . LEU A 1 103 ? 5.759 -9.598 12.327 1.00 95.81 103 LEU A C 1
ATOM 760 O O . LEU A 1 103 ? 6.840 -10.108 12.637 1.00 95.81 103 LEU A O 1
ATOM 764 N N . PRO A 1 104 ? 4.861 -10.266 11.569 1.00 96.38 104 PRO A N 1
ATOM 765 C CA . PRO A 1 104 ? 5.145 -11.586 10.997 1.00 96.38 104 PRO A CA 1
ATOM 766 C C . PRO A 1 104 ? 6.348 -11.584 10.040 1.00 96.38 104 PRO A C 1
ATOM 768 O O . PRO A 1 104 ? 7.065 -12.577 9.944 1.00 96.38 104 PRO A O 1
ATOM 771 N N . GLU A 1 105 ? 6.607 -10.453 9.382 1.00 95.50 105 GLU A N 1
ATOM 772 C CA . GLU A 1 105 ? 7.658 -10.282 8.374 1.00 95.50 105 GLU A CA 1
ATOM 773 C C . GLU A 1 105 ? 8.954 -9.681 8.936 1.00 95.50 105 GLU A C 1
ATOM 775 O O . GLU A 1 105 ? 9.922 -9.449 8.209 1.00 95.50 105 GLU A O 1
ATOM 780 N N . ARG A 1 106 ? 9.026 -9.482 10.256 1.00 96.88 106 ARG A N 1
ATOM 781 C CA . ARG A 1 106 ? 10.160 -8.852 10.939 1.00 96.88 106 ARG A CA 1
ATOM 782 C C . ARG A 1 106 ? 11.497 -9.498 10.593 1.00 96.88 106 ARG A C 1
ATOM 784 O O . ARG A 1 106 ? 12.457 -8.802 10.277 1.00 96.88 106 ARG A O 1
ATOM 791 N N . ALA A 1 107 ? 11.579 -10.826 10.649 1.00 97.69 107 ALA A N 1
ATOM 792 C CA . ALA A 1 107 ? 12.827 -11.539 10.376 1.00 97.69 107 ALA A CA 1
ATOM 793 C C . ALA A 1 107 ? 13.310 -11.337 8.930 1.00 97.69 107 ALA A C 1
ATOM 795 O O . ALA A 1 107 ? 14.515 -11.256 8.699 1.00 97.69 107 ALA A O 1
ATOM 796 N N . PHE A 1 108 ? 12.379 -11.216 7.978 1.00 95.50 108 PHE A N 1
ATOM 797 C CA . PHE A 1 108 ? 12.699 -10.944 6.581 1.00 95.50 108 PHE A CA 1
ATOM 798 C C . PHE A 1 108 ? 13.357 -9.571 6.440 1.00 95.50 108 PHE A C 1
ATOM 800 O O . PHE A 1 108 ? 14.484 -9.492 5.959 1.00 95.50 108 PHE A O 1
ATOM 807 N N . TYR A 1 109 ? 12.712 -8.511 6.933 1.00 96.56 109 TYR A N 1
ATOM 808 C CA . TYR A 1 109 ? 13.246 -7.149 6.845 1.00 96.56 109 TYR A CA 1
ATOM 809 C C . TYR A 1 109 ? 14.576 -6.985 7.583 1.00 96.56 109 TYR A C 1
ATOM 811 O O . TYR A 1 109 ? 15.535 -6.448 7.026 1.00 96.56 109 TYR A O 1
ATOM 819 N N . LEU A 1 110 ? 14.673 -7.516 8.806 1.00 97.75 110 LEU A N 1
ATOM 820 C CA . LEU A 1 110 ? 15.896 -7.399 9.597 1.00 97.75 110 LEU A CA 1
ATOM 821 C C . LEU A 1 110 ? 17.076 -8.195 9.014 1.00 97.75 110 LEU A C 1
ATOM 823 O O . LEU A 1 110 ? 18.230 -7.883 9.311 1.00 97.75 110 LEU A O 1
ATOM 827 N N . GLY A 1 111 ? 16.799 -9.221 8.207 1.00 97.38 111 GLY A N 1
ATOM 828 C CA . GLY A 1 111 ? 17.805 -10.083 7.590 1.00 97.38 111 GLY A CA 1
ATOM 829 C C . GLY A 1 111 ? 18.337 -9.602 6.238 1.00 97.38 111 GLY A C 1
ATOM 830 O O . GLY A 1 111 ? 19.286 -10.202 5.742 1.00 97.38 111 GLY A O 1
ATOM 831 N N . GLN A 1 112 ? 17.756 -8.559 5.629 1.00 94.56 112 GLN A N 1
ATOM 832 C CA . GLN A 1 112 ? 18.131 -8.144 4.270 1.00 94.56 112 GLN A CA 1
ATOM 833 C C . GLN A 1 112 ? 19.408 -7.296 4.210 1.00 94.56 112 GLN A C 1
ATOM 835 O O . GLN A 1 112 ? 20.397 -7.698 3.600 1.00 94.56 112 GLN A O 1
ATOM 840 N N . SER A 1 113 ? 19.389 -6.100 4.798 1.00 97.38 113 SER A N 1
ATOM 841 C CA . SER A 1 113 ? 20.492 -5.134 4.716 1.00 97.38 113 SER A CA 1
ATOM 842 C C . SER A 1 113 ? 20.475 -4.182 5.916 1.00 97.38 113 SER A C 1
ATOM 844 O O . SER A 1 113 ? 19.598 -4.251 6.777 1.00 97.38 113 SER A O 1
ATOM 846 N N . ALA A 1 114 ? 21.468 -3.293 6.026 1.00 97.44 114 ALA A N 1
ATOM 847 C CA . ALA A 1 114 ? 21.418 -2.222 7.027 1.00 97.44 114 ALA A CA 1
ATOM 848 C C . ALA A 1 114 ? 20.232 -1.276 6.781 1.00 97.44 114 ALA A C 1
ATOM 850 O O . ALA A 1 114 ? 19.528 -0.939 7.722 1.00 97.44 114 ALA A O 1
ATOM 851 N N . TYR A 1 115 ? 19.954 -0.951 5.515 1.00 97.31 115 TYR A N 1
ATOM 852 C CA . TYR A 1 115 ? 18.832 -0.098 5.140 1.00 97.31 115 TYR A CA 1
ATOM 853 C C . TYR A 1 115 ? 17.482 -0.674 5.583 1.00 97.31 115 TYR A C 1
ATOM 855 O O . TYR A 1 115 ? 16.721 0.020 6.246 1.00 97.31 115 TYR A O 1
ATOM 863 N N . TYR A 1 116 ? 17.194 -1.945 5.277 1.00 97.25 116 TYR A N 1
ATOM 864 C CA . TYR A 1 116 ? 15.911 -2.554 5.649 1.00 97.25 116 TYR A CA 1
ATOM 865 C C . TYR A 1 116 ? 15.753 -2.763 7.161 1.00 97.25 116 TYR A C 1
ATOM 867 O O . TYR A 1 116 ? 14.626 -2.763 7.659 1.00 97.25 116 TYR A O 1
ATOM 875 N N . ARG A 1 117 ? 16.862 -2.893 7.904 1.00 98.19 117 ARG A N 1
ATOM 876 C CA . ARG A 1 117 ? 16.835 -2.873 9.375 1.00 98.19 117 ARG A 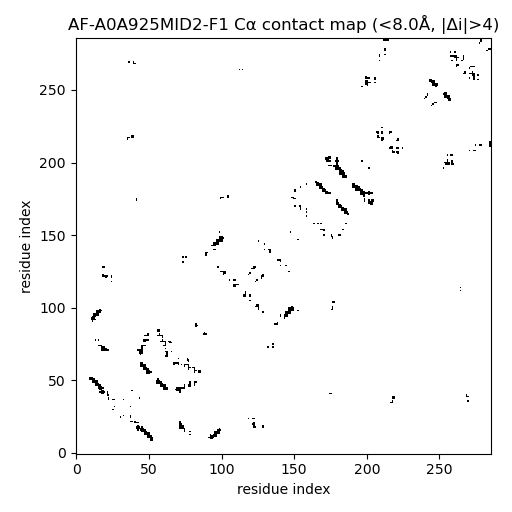CA 1
ATOM 877 C C . ARG A 1 117 ? 16.385 -1.517 9.904 1.00 98.19 117 ARG A C 1
ATOM 879 O O . ARG A 1 117 ? 15.483 -1.477 10.737 1.00 98.19 117 ARG A O 1
ATOM 886 N N . ASP A 1 118 ? 16.974 -0.441 9.394 1.00 98.31 118 ASP A N 1
ATOM 887 C CA . ASP A 1 118 ? 16.617 0.921 9.790 1.00 98.31 118 ASP A CA 1
ATOM 888 C C . ASP A 1 118 ? 15.174 1.242 9.361 1.00 98.31 118 ASP A C 1
ATOM 890 O O . ASP A 1 118 ? 14.380 1.707 10.173 1.00 98.31 118 ASP A O 1
ATOM 894 N N . LEU A 1 119 ? 14.781 0.869 8.134 1.00 97.94 119 LEU A N 1
ATOM 895 C CA . LEU A 1 119 ? 13.413 1.038 7.629 1.00 97.94 119 LEU A CA 1
ATOM 896 C C . LEU A 1 119 ? 12.392 0.335 8.530 1.00 97.94 119 LEU A C 1
ATOM 898 O O . LEU A 1 119 ? 11.348 0.905 8.849 1.00 97.94 119 LEU A O 1
ATOM 902 N N . TYR A 1 120 ? 12.688 -0.896 8.959 1.00 98.38 120 TYR A N 1
ATOM 903 C CA . TYR A 1 120 ? 11.807 -1.616 9.868 1.00 98.38 120 TYR A CA 1
ATOM 904 C C . TYR A 1 120 ? 11.638 -0.853 11.182 1.00 98.38 120 TYR A C 1
ATOM 906 O O . TYR A 1 120 ? 10.513 -0.586 11.589 1.00 98.38 120 TYR A O 1
ATOM 914 N N . HIS A 1 121 ? 12.742 -0.474 11.825 1.00 98.06 121 HIS A N 1
ATOM 915 C CA . HIS A 1 121 ? 12.701 0.166 13.138 1.00 98.06 121 HIS A CA 1
ATOM 916 C C . HIS A 1 121 ? 12.126 1.585 13.127 1.00 98.06 121 HIS A C 1
ATOM 918 O O . HIS A 1 121 ? 11.505 1.973 14.114 1.00 98.06 121 HIS A O 1
ATOM 924 N N . ASP A 1 122 ? 12.294 2.331 12.036 1.00 97.94 122 ASP A N 1
ATOM 925 C CA . ASP A 1 122 ? 11.893 3.738 11.965 1.00 97.94 122 ASP A CA 1
ATOM 926 C C . ASP A 1 122 ? 10.512 3.951 11.335 1.00 97.94 122 ASP A C 1
ATOM 928 O O . ASP A 1 122 ? 9.905 5.008 11.550 1.00 97.94 122 ASP A O 1
ATOM 932 N N . VAL A 1 123 ? 10.018 2.975 10.561 1.00 97.88 123 VAL A N 1
ATOM 933 C CA . VAL A 1 123 ? 8.795 3.110 9.751 1.00 97.88 123 VAL A CA 1
ATOM 934 C C . VAL A 1 123 ? 7.844 1.920 9.899 1.00 97.88 123 VAL A C 1
ATOM 936 O O . VAL A 1 123 ? 6.660 2.129 10.164 1.00 97.88 123 VAL A O 1
ATOM 939 N N . LEU A 1 124 ? 8.320 0.687 9.692 1.00 97.75 124 LEU A N 1
ATOM 940 C CA . LEU A 1 124 ? 7.432 -0.475 9.500 1.00 97.75 124 LEU A CA 1
ATOM 941 C C . LEU A 1 124 ? 6.994 -1.147 10.806 1.00 97.75 124 LEU A C 1
ATOM 943 O O . LEU A 1 124 ? 5.978 -1.842 10.821 1.00 97.75 124 LEU A O 1
ATOM 947 N N . ASP A 1 125 ? 7.743 -0.971 11.895 1.00 97.62 125 ASP A N 1
ATOM 948 C CA . ASP A 1 125 ? 7.403 -1.552 13.190 1.00 97.62 125 ASP A CA 1
ATOM 949 C C . ASP A 1 125 ? 6.007 -1.057 13.629 1.00 97.62 125 ASP A C 1
ATOM 951 O O . ASP A 1 125 ? 5.774 0.158 13.703 1.00 97.62 125 ASP A O 1
ATOM 955 N N . PRO A 1 126 ? 5.053 -1.962 13.929 1.00 97.00 126 PRO A N 1
ATOM 956 C CA . PRO A 1 126 ? 3.733 -1.569 14.413 1.00 97.00 126 PRO A CA 1
ATOM 957 C C . PRO A 1 126 ? 3.785 -0.651 15.637 1.00 97.00 126 PRO A C 1
ATOM 959 O O . PRO A 1 126 ? 2.905 0.190 15.804 1.00 97.00 126 PRO A O 1
ATOM 962 N N . GLU A 1 127 ? 4.826 -0.765 16.464 1.00 97.19 127 GLU A N 1
ATOM 963 C CA . GLU A 1 127 ? 5.010 0.087 17.636 1.00 97.19 127 GLU A CA 1
ATOM 964 C C . GLU A 1 127 ? 5.253 1.556 17.263 1.00 97.19 127 GLU A C 1
ATOM 966 O O . GLU A 1 127 ? 4.733 2.459 17.920 1.00 97.19 127 GLU A O 1
ATOM 971 N N . VAL A 1 128 ? 5.969 1.821 16.165 1.00 97.50 128 VAL A N 1
ATOM 972 C CA . VAL A 1 128 ? 6.158 3.187 15.653 1.00 97.50 128 VAL A CA 1
ATOM 973 C C . VAL A 1 128 ? 4.819 3.794 15.250 1.00 97.50 128 VAL A C 1
ATOM 975 O O . VAL A 1 128 ? 4.510 4.926 15.627 1.00 97.50 128 VAL A O 1
ATOM 978 N N . ASN A 1 129 ? 4.005 3.035 14.516 1.00 97.38 129 ASN A N 1
ATOM 979 C CA . ASN A 1 129 ? 2.704 3.496 14.032 1.00 97.38 129 ASN A CA 1
ATOM 980 C C . ASN A 1 129 ? 1.691 3.651 15.175 1.00 97.38 129 ASN A C 1
ATOM 982 O O . ASN A 1 129 ? 0.904 4.599 15.169 1.00 97.38 129 ASN A O 1
ATOM 986 N N . ARG A 1 130 ? 1.771 2.798 16.205 1.00 98.12 130 ARG A N 1
ATOM 987 C CA . ARG A 1 130 ? 1.019 2.951 17.454 1.00 98.12 130 ARG A CA 1
ATOM 988 C C . ARG A 1 130 ? 1.345 4.273 18.138 1.00 98.12 130 ARG A C 1
ATOM 990 O O . ARG A 1 130 ? 0.428 5.030 18.431 1.00 98.12 130 ARG A O 1
ATOM 997 N N . VAL A 1 131 ? 2.628 4.579 18.345 1.00 98.19 131 VAL A N 1
ATOM 998 C CA . VAL A 1 131 ? 3.062 5.820 19.011 1.00 98.19 131 VAL A CA 1
ATOM 999 C C . VAL A 1 131 ? 2.647 7.061 18.217 1.00 98.19 131 VAL A C 1
ATOM 1001 O O . VAL A 1 131 ? 2.193 8.038 18.810 1.00 98.19 131 VAL A O 1
ATOM 1004 N N . ILE A 1 132 ? 2.754 7.032 16.883 1.00 97.94 132 ILE A N 1
ATOM 1005 C CA . ILE A 1 132 ? 2.267 8.127 16.027 1.00 97.94 132 ILE A CA 1
ATOM 1006 C C . ILE A 1 132 ? 0.757 8.325 16.225 1.00 97.94 132 ILE A C 1
ATOM 1008 O O . ILE A 1 132 ? 0.311 9.452 16.441 1.00 97.94 132 ILE A O 1
ATOM 1012 N N . ALA A 1 133 ? -0.021 7.239 16.204 1.00 98.38 133 ALA A N 1
ATOM 1013 C CA . ALA A 1 133 ? -1.464 7.300 16.407 1.00 98.38 133 ALA A CA 1
ATOM 1014 C C . ALA A 1 133 ? -1.835 7.799 17.815 1.00 98.38 133 ALA A C 1
ATOM 1016 O O . ALA A 1 133 ? -2.726 8.634 17.942 1.00 98.38 133 ALA A O 1
ATOM 1017 N N . GLU A 1 134 ? -1.138 7.362 18.867 1.00 98.19 134 GLU A N 1
ATOM 1018 C CA . GLU A 1 134 ? -1.338 7.853 20.240 1.00 98.19 134 GLU A CA 1
ATOM 1019 C C . GLU A 1 134 ? -1.106 9.357 20.355 1.00 98.19 134 GLU A C 1
ATOM 1021 O O . GLU A 1 134 ? -1.922 10.073 20.936 1.00 98.19 134 GLU A O 1
ATOM 1026 N N . GLN A 1 135 ? -0.002 9.843 19.782 1.00 98.06 135 GLN A N 1
ATOM 1027 C CA . GLN A 1 135 ? 0.348 11.260 19.798 1.00 98.06 135 GLN A CA 1
ATOM 1028 C C . GLN A 1 135 ? -0.683 12.102 19.046 1.00 98.06 135 GLN A C 1
ATOM 1030 O O . GLN A 1 135 ? -1.072 13.164 19.528 1.00 98.06 135 GLN A O 1
ATOM 1035 N N . ALA A 1 136 ? -1.145 11.624 17.889 1.00 97.81 136 ALA A N 1
ATOM 1036 C CA . ALA A 1 136 ? -2.122 12.332 17.074 1.00 97.81 136 ALA A CA 1
ATOM 1037 C C . ALA A 1 136 ? -3.534 12.319 17.684 1.00 97.81 136 ALA A C 1
ATOM 1039 O O . ALA A 1 136 ? -4.248 13.317 17.601 1.00 97.81 136 ALA A O 1
ATOM 1040 N N . LEU A 1 137 ? -3.943 11.208 18.305 1.00 97.81 137 LEU A N 1
ATOM 1041 C CA . LEU A 1 137 ? -5.273 11.050 18.902 1.00 97.81 137 LEU A CA 1
ATOM 1042 C C . LEU A 1 137 ? -5.361 11.578 20.340 1.00 97.81 137 LEU A C 1
ATOM 1044 O O . LEU A 1 137 ? -6.462 11.824 20.832 1.00 97.81 137 LEU A O 1
ATOM 1048 N N . GLY A 1 138 ? -4.227 11.726 21.030 1.00 97.88 138 GLY A N 1
ATOM 1049 C CA . GLY A 1 138 ? -4.179 12.150 22.429 1.00 97.88 138 GLY A CA 1
ATOM 1050 C C . GLY A 1 138 ? -4.752 11.118 23.407 1.00 97.88 138 GLY A C 1
ATOM 1051 O O . GLY A 1 138 ? -5.245 11.494 24.471 1.00 97.88 138 GLY A O 1
ATOM 1052 N N . ILE A 1 139 ? -4.715 9.829 23.055 1.00 97.38 139 ILE A N 1
ATOM 1053 C CA . ILE A 1 139 ? -5.209 8.716 23.880 1.00 97.38 139 ILE A CA 1
ATOM 1054 C C . ILE A 1 139 ? -4.170 7.593 23.950 1.00 97.38 139 ILE A C 1
ATOM 1056 O O . ILE A 1 139 ? -3.414 7.386 23.008 1.00 97.38 139 ILE A O 1
ATOM 1060 N N . ASP A 1 140 ? -4.175 6.840 25.050 1.00 97.00 140 ASP A N 1
ATOM 1061 C CA . ASP A 1 140 ? -3.372 5.619 25.204 1.00 97.00 140 ASP A CA 1
ATOM 1062 C C . ASP A 1 140 ? -3.951 4.478 24.354 1.00 97.00 140 ASP A C 1
ATOM 1064 O O . ASP A 1 140 ? -5.109 4.098 24.522 1.00 97.00 140 ASP A O 1
ATOM 1068 N N . LEU A 1 141 ? -3.169 3.904 23.451 1.00 97.75 141 LEU A N 1
ATOM 1069 C CA . LEU A 1 141 ? -3.568 2.796 22.588 1.00 97.75 141 LEU A CA 1
ATOM 1070 C C . LEU A 1 141 ? -2.978 1.452 23.034 1.00 97.75 141 LEU A C 1
ATOM 1072 O O . LEU A 1 141 ? -3.125 0.458 22.314 1.00 97.75 141 LEU A O 1
ATOM 1076 N N . ALA A 1 142 ? -2.344 1.369 24.207 1.00 94.56 142 ALA A N 1
ATOM 1077 C CA . ALA A 1 142 ? -1.903 0.099 24.776 1.00 94.56 142 ALA A CA 1
ATOM 1078 C C . ALA A 1 142 ? -3.077 -0.896 24.875 1.00 94.56 142 ALA A C 1
ATOM 1080 O O . ALA A 1 142 ? -4.131 -0.611 25.445 1.00 94.56 142 ALA A O 1
ATOM 1081 N N . GLY A 1 143 ? -2.920 -2.068 24.251 1.00 94.94 143 GLY A N 1
ATOM 1082 C CA . GLY A 1 143 ? -3.968 -3.095 24.168 1.00 94.94 143 GLY A CA 1
ATOM 1083 C C . GLY A 1 143 ? -5.177 -2.742 23.285 1.00 94.94 143 GLY A C 1
ATOM 1084 O O . GLY A 1 143 ? -6.086 -3.561 23.170 1.00 94.94 143 GLY A O 1
ATOM 1085 N N . ARG A 1 144 ? -5.193 -1.559 22.655 1.00 97.06 144 ARG A N 1
ATOM 1086 C CA . ARG A 1 144 ? -6.253 -1.087 21.742 1.00 97.06 144 ARG A CA 1
ATOM 1087 C C . ARG A 1 144 ? -5.781 -0.910 20.300 1.00 97.06 144 ARG A C 1
ATOM 1089 O O . ARG A 1 144 ? -6.612 -0.760 19.410 1.00 97.06 144 ARG A O 1
ATOM 1096 N N . PHE A 1 145 ? -4.473 -0.928 20.059 1.00 98.38 145 PHE A N 1
ATOM 1097 C CA . PHE A 1 145 ? -3.898 -0.872 18.719 1.00 98.38 145 PHE A CA 1
ATOM 1098 C C . PHE A 1 145 ? -3.826 -2.260 18.079 1.00 98.38 145 PHE A C 1
ATOM 1100 O O . PHE A 1 145 ? -3.298 -3.196 18.683 1.00 98.38 145 PHE A O 1
ATOM 1107 N N . LEU A 1 146 ? -4.332 -2.384 16.853 1.00 98.19 146 LEU A N 1
ATOM 1108 C CA . LEU A 1 146 ? -4.376 -3.637 16.106 1.00 98.19 146 LEU A CA 1
ATOM 1109 C C . LEU A 1 146 ? -3.749 -3.468 14.712 1.00 98.19 146 LEU A C 1
ATOM 1111 O O . LEU A 1 146 ? -4.400 -2.929 13.818 1.00 98.19 146 LEU A O 1
ATOM 1115 N N . PRO A 1 147 ? -2.519 -3.949 14.476 1.00 98.06 147 PRO A N 1
ATOM 1116 C CA . PRO A 1 147 ? -1.996 -4.058 13.121 1.00 98.06 147 PRO A CA 1
ATOM 1117 C C . PRO A 1 147 ? -2.715 -5.188 12.368 1.00 98.06 147 PRO A C 1
ATOM 1119 O O . PRO A 1 147 ? -2.831 -6.310 12.869 1.00 98.06 147 PRO A O 1
ATOM 1122 N N . VAL A 1 148 ? -3.189 -4.900 11.160 1.00 97.75 148 VAL A N 1
ATOM 1123 C CA . VAL A 1 148 ? -3.921 -5.827 10.287 1.00 97.75 148 VAL A CA 1
ATOM 1124 C C . VAL A 1 148 ? -3.091 -6.070 9.033 1.00 97.75 148 VAL A C 1
ATOM 1126 O O . VAL A 1 148 ? -2.574 -5.125 8.450 1.00 97.75 148 VAL A O 1
ATOM 1129 N N . ALA A 1 149 ? -2.954 -7.330 8.612 1.00 97.31 149 ALA A N 1
ATOM 1130 C CA . ALA A 1 149 ? -2.222 -7.654 7.389 1.00 97.31 149 ALA A CA 1
ATOM 1131 C C . ALA A 1 149 ? -2.833 -6.930 6.175 1.00 97.31 149 ALA A C 1
ATOM 1133 O O . ALA A 1 149 ? -4.051 -6.953 5.985 1.00 97.31 149 ALA A O 1
ATOM 1134 N N . HIS A 1 150 ? -1.996 -6.325 5.337 1.00 97.81 150 HIS A N 1
ATOM 1135 C CA . HIS A 1 150 ? -2.417 -5.396 4.291 1.00 97.81 150 HIS A CA 1
ATOM 1136 C C . HIS A 1 150 ? -3.374 -6.035 3.278 1.00 97.81 150 HIS A C 1
ATOM 1138 O O . HIS A 1 150 ? -4.487 -5.561 3.051 1.00 97.81 150 HIS A O 1
ATOM 1144 N N . HIS A 1 151 ? -2.994 -7.192 2.732 1.00 98.00 151 HIS A N 1
ATOM 1145 C CA . HIS A 1 151 ? -3.848 -7.914 1.786 1.00 98.00 151 HIS A CA 1
ATOM 1146 C C . HIS A 1 151 ? -5.106 -8.496 2.447 1.00 98.00 151 HIS A C 1
ATOM 1148 O O . HIS A 1 151 ? -6.109 -8.688 1.764 1.00 98.00 151 HIS A O 1
ATOM 1154 N N . LEU A 1 152 ? -5.090 -8.754 3.761 1.00 97.19 152 LEU A N 1
ATOM 1155 C CA . LEU A 1 152 ? -6.306 -9.131 4.485 1.00 97.19 152 LEU A CA 1
ATOM 1156 C C . LEU A 1 152 ? -7.266 -7.939 4.568 1.00 97.19 152 LEU A C 1
ATOM 1158 O O . LEU A 1 152 ? -8.449 -8.102 4.289 1.00 97.19 152 LEU A O 1
ATOM 1162 N N . ALA A 1 153 ? -6.762 -6.740 4.875 1.00 96.94 153 ALA A N 1
ATOM 1163 C CA . ALA A 1 153 ? -7.571 -5.523 4.887 1.00 96.94 153 ALA A CA 1
ATOM 1164 C C . ALA A 1 153 ? -8.195 -5.240 3.507 1.00 96.94 153 ALA A C 1
ATOM 1166 O O . ALA A 1 153 ? -9.392 -4.963 3.425 1.00 96.94 153 ALA A O 1
ATOM 1167 N N . HIS A 1 154 ? -7.425 -5.391 2.422 1.00 97.88 154 HIS A N 1
ATOM 1168 C CA . HIS A 1 154 ? -7.956 -5.302 1.058 1.00 97.88 154 HIS A CA 1
ATOM 1169 C C . HIS A 1 154 ? -9.057 -6.333 0.793 1.00 97.88 154 HIS A C 1
ATOM 1171 O O . HIS A 1 154 ? -10.137 -5.962 0.331 1.00 97.88 154 HIS A O 1
ATOM 1177 N N . ALA A 1 155 ? -8.812 -7.605 1.114 1.00 98.12 155 ALA A N 1
ATOM 1178 C CA . ALA A 1 155 ? -9.769 -8.681 0.885 1.00 98.12 155 ALA A CA 1
ATOM 1179 C C . ALA A 1 155 ? -11.088 -8.454 1.644 1.00 98.12 155 ALA A C 1
ATOM 1181 O O . ALA A 1 155 ? -12.157 -8.525 1.039 1.00 98.12 155 ALA A O 1
ATOM 1182 N N . GLU A 1 156 ? -11.019 -8.106 2.931 1.00 95.31 156 GLU A N 1
ATOM 1183 C CA . GLU A 1 156 ? -12.195 -7.816 3.765 1.00 95.31 156 GLU A CA 1
ATOM 1184 C C . GLU A 1 156 ? -12.961 -6.582 3.264 1.00 95.31 156 GLU A C 1
ATOM 1186 O O . GLU A 1 156 ? -14.190 -6.607 3.188 1.00 95.31 156 GLU A O 1
ATOM 1191 N N . SER A 1 157 ? -12.257 -5.522 2.838 1.00 95.06 157 SER A N 1
ATOM 1192 C CA . SER A 1 157 ? -12.897 -4.312 2.297 1.00 95.06 157 SER A CA 1
ATOM 1193 C C . SER A 1 157 ? -13.694 -4.558 1.013 1.00 95.06 157 SER A C 1
ATOM 1195 O O . SER A 1 157 ? -14.601 -3.789 0.704 1.00 95.06 157 SER A O 1
ATOM 1197 N N . ALA A 1 158 ? -13.373 -5.624 0.275 1.00 96.06 158 ALA A N 1
ATOM 1198 C CA . ALA A 1 158 ? -14.080 -6.018 -0.936 1.00 96.06 158 ALA A CA 1
ATOM 1199 C C . ALA A 1 158 ? -15.168 -7.057 -0.641 1.00 96.06 158 ALA A C 1
ATOM 1201 O O . ALA A 1 158 ? -16.300 -6.908 -1.097 1.00 96.06 158 ALA A O 1
ATOM 1202 N N . PHE A 1 159 ? -14.842 -8.101 0.127 1.00 96.62 159 PHE A N 1
ATOM 1203 C CA . PHE A 1 159 ? -15.742 -9.226 0.372 1.00 96.62 159 PHE A CA 1
ATOM 1204 C C . PHE A 1 159 ? -16.924 -8.851 1.268 1.00 96.62 159 PHE A C 1
ATOM 1206 O O . PHE A 1 159 ? -18.068 -9.092 0.884 1.00 96.62 159 PHE A O 1
ATOM 1213 N N . VAL A 1 160 ? -16.682 -8.213 2.416 1.00 92.75 160 VAL A N 1
ATOM 1214 C CA . VAL A 1 160 ? -17.733 -7.893 3.399 1.00 92.75 160 VAL A CA 1
ATOM 1215 C C . VAL A 1 160 ? -18.876 -7.059 2.803 1.00 92.75 160 VAL A C 1
ATOM 1217 O O . VAL A 1 160 ? -20.034 -7.432 2.996 1.00 92.75 160 VAL A O 1
ATOM 1220 N N . PRO A 1 161 ? -18.626 -5.968 2.047 1.00 92.69 161 PRO A N 1
ATOM 1221 C CA . PRO A 1 161 ? -19.713 -5.193 1.450 1.00 92.69 161 PRO A CA 1
ATOM 1222 C C . PRO A 1 161 ? -20.279 -5.797 0.154 1.00 92.69 161 PRO A C 1
ATOM 1224 O O . PRO A 1 161 ? -21.242 -5.253 -0.383 1.00 92.69 161 PRO A O 1
ATOM 1227 N N . SER A 1 162 ? -19.712 -6.888 -0.375 1.00 95.19 162 SER A N 1
ATOM 1228 C CA . SER A 1 162 ? -20.107 -7.432 -1.686 1.00 95.19 162 SER A CA 1
ATOM 1229 C C . SER A 1 162 ? -21.512 -8.042 -1.721 1.00 95.19 162 SER A C 1
ATOM 1231 O O . SER A 1 162 ? -22.131 -8.105 -2.783 1.00 95.19 162 SER A O 1
ATOM 1233 N N . GLY A 1 163 ? -22.009 -8.516 -0.574 1.00 93.44 163 GLY A N 1
ATOM 1234 C CA . GLY A 1 163 ? -23.266 -9.261 -0.472 1.00 93.44 163 GLY A CA 1
ATOM 1235 C C . GLY A 1 163 ? -23.187 -10.723 -0.932 1.00 93.44 163 GLY A C 1
ATOM 1236 O O . GLY A 1 163 ? -24.208 -11.412 -0.903 1.00 93.44 163 GLY A O 1
ATOM 1237 N N . PHE A 1 164 ? -22.013 -11.217 -1.337 1.00 97.31 164 PHE A N 1
ATOM 1238 C CA . PHE A 1 164 ? -21.813 -12.637 -1.628 1.00 97.31 164 PHE A CA 1
ATOM 1239 C C . PHE A 1 164 ? -21.696 -13.456 -0.336 1.00 97.31 164 PHE A C 1
ATOM 1241 O O . PHE A 1 164 ? -21.097 -13.013 0.641 1.00 97.31 164 PHE A O 1
ATOM 1248 N N . ALA A 1 165 ? -22.268 -14.664 -0.333 1.00 97.06 165 ALA A N 1
ATOM 1249 C CA . ALA A 1 165 ? -22.151 -15.598 0.791 1.00 97.06 165 ALA A CA 1
ATOM 1250 C C . ALA A 1 165 ? -20.782 -16.303 0.827 1.00 97.06 165 ALA A C 1
ATOM 1252 O O . ALA A 1 165 ? -20.270 -16.614 1.902 1.00 97.06 165 ALA A O 1
ATOM 1253 N N . ASP A 1 166 ? -20.203 -16.529 -0.350 1.00 98.00 166 ASP A N 1
ATOM 1254 C CA . ASP A 1 166 ? -18.864 -17.058 -0.567 1.00 98.00 166 ASP A CA 1
ATOM 1255 C C . ASP A 1 166 ? -18.274 -16.470 -1.858 1.00 98.00 166 ASP A C 1
ATOM 1257 O O . ASP A 1 166 ? -19.012 -16.045 -2.752 1.00 98.00 166 ASP A O 1
ATOM 1261 N N . ALA A 1 167 ? -16.945 -16.373 -1.933 1.00 98.31 167 ALA A N 1
ATOM 1262 C CA . ALA A 1 167 ? -16.245 -15.835 -3.096 1.00 98.31 167 ALA A CA 1
ATOM 1263 C C . ALA A 1 167 ? -14.791 -16.319 -3.181 1.00 98.31 167 ALA A C 1
ATOM 1265 O O . ALA A 1 167 ? -14.133 -16.572 -2.173 1.00 98.31 167 ALA A O 1
ATOM 1266 N N . LEU A 1 168 ? -14.251 -16.351 -4.402 1.00 98.00 168 LEU A N 1
ATOM 1267 C CA . LEU A 1 168 ? -12.806 -16.299 -4.610 1.00 98.00 168 LEU A CA 1
ATOM 1268 C C . LEU A 1 168 ? -12.381 -14.828 -4.609 1.00 98.00 168 LEU A C 1
ATOM 1270 O O . LEU A 1 168 ? -12.766 -14.069 -5.499 1.00 98.00 168 LEU A O 1
ATOM 1274 N N . VAL A 1 169 ? -11.589 -14.427 -3.622 1.00 98.50 169 VAL A N 1
ATOM 1275 C CA . VAL A 1 169 ? -11.099 -13.054 -3.480 1.00 98.50 169 VAL A CA 1
ATOM 1276 C C . VAL A 1 169 ? -9.677 -12.978 -4.012 1.00 98.50 169 VAL A C 1
ATOM 1278 O O . VAL A 1 169 ? -8.806 -13.743 -3.598 1.00 98.50 169 VAL A O 1
ATOM 1281 N N . VAL A 1 170 ? -9.436 -12.051 -4.936 1.00 97.94 170 VAL A N 1
ATOM 1282 C CA . VAL A 1 170 ? -8.115 -11.814 -5.525 1.00 97.94 170 VAL A CA 1
ATOM 1283 C C . VAL A 1 170 ? -7.689 -10.391 -5.204 1.00 97.94 170 VAL A C 1
ATOM 1285 O O . VAL A 1 170 ? -8.278 -9.434 -5.700 1.00 97.94 170 VAL A O 1
ATOM 1288 N N . VAL A 1 171 ? -6.645 -10.261 -4.393 1.00 98.31 171 VAL A N 1
ATOM 1289 C CA . VAL A 1 171 ? -5.931 -9.001 -4.183 1.00 98.31 171 VAL A CA 1
ATOM 1290 C C . VAL A 1 171 ? -4.777 -8.970 -5.177 1.00 98.31 171 VAL A C 1
ATOM 1292 O O . VAL A 1 171 ? -3.926 -9.857 -5.142 1.00 98.31 171 VAL A O 1
ATOM 1295 N N . SER A 1 172 ? -4.768 -7.980 -6.070 1.00 97.00 172 SER A N 1
ATOM 1296 C CA . SER A 1 172 ? -3.674 -7.696 -7.004 1.00 97.00 172 SER A CA 1
ATOM 1297 C C . SER A 1 172 ? -3.190 -6.280 -6.741 1.00 97.00 172 SER A C 1
ATOM 1299 O O . SER A 1 172 ? -3.891 -5.323 -7.058 1.00 97.00 172 SER A O 1
ATOM 1301 N N . ASP A 1 173 ? -2.001 -6.168 -6.174 1.00 96.19 173 ASP A N 1
ATOM 1302 C CA . ASP A 1 173 ? -1.461 -4.949 -5.591 1.00 96.19 173 ASP A CA 1
ATOM 1303 C C . ASP A 1 173 ? -0.045 -4.653 -6.129 1.00 96.19 173 ASP A C 1
ATOM 1305 O O . ASP A 1 173 ? 0.604 -5.485 -6.775 1.00 96.19 173 ASP A O 1
ATOM 1309 N N . GLY A 1 174 ? 0.440 -3.438 -5.883 1.00 93.88 174 GLY A N 1
ATOM 1310 C CA . GLY A 1 174 ? 1.838 -3.076 -6.059 1.00 93.88 174 GLY A CA 1
ATOM 1311 C C . GLY A 1 174 ? 2.719 -3.841 -5.076 1.00 93.88 174 GLY A C 1
ATOM 1312 O O . GLY A 1 174 ? 3.577 -4.622 -5.502 1.00 93.88 174 GLY A O 1
ATOM 1313 N N . LEU A 1 175 ? 2.503 -3.621 -3.778 1.00 94.56 175 LEU A N 1
ATOM 1314 C CA . LEU A 1 175 ? 3.328 -4.165 -2.704 1.00 94.56 175 LEU A CA 1
ATOM 1315 C C . LEU A 1 175 ? 2.622 -4.036 -1.341 1.00 94.56 175 LEU A C 1
ATOM 1317 O O . LEU A 1 175 ? 2.606 -2.951 -0.762 1.00 94.56 175 LEU A O 1
ATOM 1321 N N . GLY A 1 176 ? 2.160 -5.163 -0.792 1.00 94.56 176 GLY A N 1
ATOM 1322 C CA . GLY A 1 176 ? 1.875 -5.299 0.638 1.00 94.56 176 GLY A CA 1
ATOM 1323 C C . GLY A 1 176 ? 3.154 -5.532 1.446 1.00 94.56 176 GLY A C 1
ATOM 1324 O O . GLY A 1 176 ? 4.238 -5.118 1.055 1.00 94.56 176 GLY A O 1
ATOM 1325 N N . GLU A 1 177 ? 3.093 -6.276 2.552 1.00 96.06 177 GLU A N 1
ATOM 1326 C CA . GLU A 1 177 ? 4.284 -6.453 3.397 1.00 96.06 177 GLU A CA 1
ATOM 1327 C C . GLU A 1 177 ? 5.400 -7.254 2.714 1.00 96.06 177 GLU A C 1
ATOM 1329 O O . GLU A 1 177 ? 6.577 -7.001 2.933 1.00 96.06 177 GLU A O 1
ATOM 1334 N N . ARG A 1 178 ? 5.048 -8.239 1.881 1.00 95.12 178 ARG A N 1
ATOM 1335 C CA . ARG A 1 178 ? 6.000 -8.951 1.000 1.00 95.12 178 ARG A CA 1
ATOM 1336 C C . ARG A 1 178 ? 5.387 -9.478 -0.293 1.00 95.12 178 ARG A C 1
ATOM 1338 O O . ARG A 1 178 ? 6.072 -10.134 -1.085 1.00 95.12 178 ARG A O 1
ATOM 1345 N N . HIS A 1 179 ? 4.090 -9.284 -0.476 1.00 96.31 179 HIS A N 1
ATOM 1346 C CA . HIS A 1 179 ? 3.311 -9.942 -1.511 1.00 96.31 179 HIS A CA 1
ATOM 1347 C C . HIS A 1 179 ? 2.783 -8.889 -2.475 1.00 96.31 179 HIS A C 1
ATOM 1349 O O . HIS A 1 179 ? 2.453 -7.786 -2.060 1.00 96.31 179 HIS A O 1
ATOM 1355 N N . ALA A 1 180 ? 2.708 -9.241 -3.753 1.00 97.06 180 ALA A N 1
ATOM 1356 C CA . ALA A 1 180 ? 2.056 -8.418 -4.769 1.00 97.06 180 ALA A CA 1
ATOM 1357 C C . ALA A 1 180 ? 0.661 -8.931 -5.116 1.00 97.06 180 ALA A C 1
ATOM 1359 O O . ALA A 1 180 ? -0.162 -8.206 -5.654 1.00 97.06 180 ALA A O 1
ATOM 1360 N N . ALA A 1 181 ? 0.380 -10.201 -4.830 1.00 97.56 181 ALA A N 1
ATOM 1361 C CA . ALA A 1 181 ? -0.962 -10.729 -4.972 1.00 97.56 181 ALA A CA 1
ATOM 1362 C C . ALA A 1 181 ? -1.252 -11.778 -3.909 1.00 97.56 181 ALA A C 1
ATOM 1364 O O . ALA A 1 181 ? -0.356 -12.527 -3.504 1.00 97.56 181 ALA A O 1
ATOM 1365 N N . THR A 1 182 ? -2.516 -11.855 -3.509 1.00 98.00 182 THR A N 1
ATOM 1366 C CA . THR A 1 182 ? -3.036 -12.915 -2.649 1.00 98.00 182 THR A CA 1
ATOM 1367 C C . THR A 1 182 ? -4.380 -13.390 -3.179 1.00 98.00 182 THR A C 1
ATOM 1369 O O . THR A 1 182 ? -5.249 -12.584 -3.501 1.00 98.00 182 THR A O 1
ATOM 1372 N N . VAL A 1 183 ? -4.549 -14.706 -3.250 1.00 98.00 183 VAL A N 1
ATOM 1373 C CA . VAL A 1 183 ? -5.805 -15.366 -3.604 1.00 98.00 183 VAL A CA 1
ATOM 1374 C C . VAL A 1 183 ? -6.345 -16.054 -2.360 1.00 98.00 183 VAL A C 1
ATOM 1376 O O . VAL A 1 183 ? -5.632 -16.836 -1.722 1.00 98.00 183 VAL A O 1
ATOM 1379 N N . MET A 1 184 ? -7.598 -15.765 -2.023 1.00 98.44 184 MET A N 1
ATOM 1380 C CA . MET A 1 184 ? -8.275 -16.292 -0.845 1.00 98.44 184 MET A CA 1
ATOM 1381 C C . MET A 1 184 ? -9.625 -16.904 -1.212 1.00 98.44 184 MET A C 1
ATOM 1383 O O . MET A 1 184 ? -10.299 -16.432 -2.125 1.00 98.44 184 MET A O 1
ATOM 1387 N N . ILE A 1 185 ? -10.033 -17.929 -0.473 1.00 98.25 185 ILE A N 1
ATOM 1388 C CA . ILE A 1 185 ? -11.418 -18.399 -0.439 1.00 98.25 185 ILE A CA 1
ATOM 1389 C C . ILE A 1 185 ? -12.094 -17.696 0.734 1.00 98.25 185 ILE A C 1
ATOM 1391 O O . ILE A 1 185 ? -11.591 -17.747 1.854 1.00 98.25 185 ILE A O 1
ATOM 1395 N N . ALA A 1 186 ? -13.207 -17.027 0.464 1.00 98.06 186 ALA A N 1
ATOM 1396 C CA . ALA A 1 186 ? -14.032 -16.366 1.459 1.00 98.06 186 ALA A CA 1
ATOM 1397 C C . ALA A 1 186 ? -15.339 -17.138 1.625 1.00 98.06 186 ALA A C 1
ATOM 1399 O O . ALA A 1 186 ? -16.016 -17.401 0.633 1.00 98.06 186 ALA A O 1
ATOM 1400 N N . ASP A 1 187 ? -15.698 -17.490 2.856 1.00 96.00 187 ASP A N 1
ATOM 1401 C CA . ASP A 1 187 ? -17.006 -18.058 3.191 1.00 96.00 187 ASP A CA 1
ATOM 1402 C C . ASP A 1 187 ? -17.412 -17.709 4.635 1.00 96.00 187 ASP A C 1
ATOM 1404 O O . ASP A 1 187 ? -16.779 -16.884 5.297 1.00 96.00 187 ASP A O 1
ATOM 1408 N N . ALA A 1 188 ? -18.471 -18.340 5.152 1.00 93.06 188 ALA A N 1
ATOM 1409 C CA . ALA A 1 188 ? -18.975 -18.118 6.510 1.00 93.06 188 ALA A CA 1
ATOM 1410 C C . ALA A 1 188 ? -17.942 -18.358 7.638 1.00 93.06 188 ALA A C 1
ATOM 1412 O O . ALA A 1 188 ? -18.182 -17.957 8.777 1.00 93.06 188 ALA A O 1
ATOM 1413 N N . ARG A 1 189 ? -16.817 -19.028 7.357 1.00 92.38 189 ARG A N 1
ATOM 1414 C CA . ARG A 1 189 ? -15.712 -19.283 8.296 1.00 92.38 189 ARG A CA 1
ATOM 1415 C C . ARG A 1 189 ? -14.651 -18.178 8.277 1.00 92.38 189 ARG A C 1
ATOM 1417 O O . ARG A 1 189 ? -13.810 -18.159 9.174 1.00 92.38 189 ARG A O 1
ATOM 1424 N N . GLY A 1 190 ? -14.689 -17.278 7.293 1.00 92.81 190 GLY A N 1
ATOM 1425 C CA . GLY A 1 190 ? -13.715 -16.208 7.079 1.00 92.81 190 GLY A CA 1
ATOM 1426 C C . GLY A 1 190 ? -12.927 -16.376 5.779 1.00 92.81 190 GLY A C 1
ATOM 1427 O O . GLY A 1 190 ? -13.379 -17.031 4.840 1.00 92.81 190 GLY A O 1
ATOM 1428 N N . LEU A 1 191 ? -11.744 -15.759 5.733 1.00 96.44 191 LEU A N 1
ATOM 1429 C CA . LEU A 1 191 ? -10.831 -15.785 4.589 1.00 96.44 191 LEU A CA 1
ATOM 1430 C C . LEU A 1 191 ? -9.712 -16.815 4.794 1.00 96.44 191 LEU A C 1
ATOM 1432 O O . LEU A 1 191 ? -8.949 -16.738 5.758 1.00 96.44 191 LEU A O 1
ATOM 1436 N N . GLU A 1 192 ? -9.564 -17.740 3.849 1.00 97.50 192 GLU A N 1
ATOM 1437 C CA . GLU A 1 192 ? -8.455 -18.694 3.775 1.00 97.50 192 GLU A CA 1
ATOM 1438 C C . GLU A 1 192 ? -7.556 -18.355 2.584 1.00 97.50 192 GLU A C 1
ATOM 1440 O O . GLU A 1 192 ? -7.997 -18.368 1.438 1.00 97.50 192 GLU A O 1
ATOM 1445 N N . THR A 1 193 ? -6.275 -18.075 2.827 1.00 97.56 193 THR A N 1
ATOM 1446 C CA . THR A 1 193 ? -5.310 -17.832 1.744 1.00 97.56 193 THR A CA 1
ATOM 1447 C C . THR A 1 193 ? -4.898 -19.142 1.077 1.00 97.56 193 THR A C 1
ATOM 1449 O O . THR A 1 193 ? -4.353 -20.023 1.735 1.00 97.56 193 THR A O 1
ATOM 1452 N N . ILE A 1 194 ? -5.080 -19.234 -0.243 1.00 97.06 194 ILE A N 1
ATOM 1453 C CA . ILE A 1 194 ? -4.746 -20.429 -1.038 1.00 97.06 194 ILE A CA 1
ATOM 1454 C C . ILE A 1 194 ? -3.559 -20.222 -1.986 1.00 97.06 194 ILE A C 1
ATOM 1456 O O . ILE A 1 194 ? -2.926 -21.189 -2.410 1.00 97.06 194 ILE A O 1
ATOM 1460 N N . ALA A 1 195 ? -3.225 -18.972 -2.320 1.00 96.56 195 ALA A N 1
ATOM 1461 C CA . ALA A 1 195 ? -2.028 -18.648 -3.089 1.00 96.56 195 ALA A CA 1
ATOM 1462 C C . ALA A 1 195 ? -1.550 -17.221 -2.809 1.00 96.56 195 ALA A C 1
ATOM 1464 O O . ALA A 1 195 ? -2.348 -16.320 -2.561 1.00 96.56 195 ALA A O 1
ATOM 1465 N N . THR A 1 196 ? -0.242 -17.008 -2.919 1.00 97.00 196 THR A N 1
ATOM 1466 C CA . THR A 1 196 ? 0.372 -15.680 -2.934 1.00 97.00 196 THR A CA 1
ATOM 1467 C C . THR A 1 196 ? 1.384 -15.581 -4.069 1.00 97.00 196 THR A C 1
ATOM 1469 O O . THR A 1 196 ? 1.916 -16.594 -4.539 1.00 97.00 196 THR A O 1
ATOM 1472 N N . LEU A 1 197 ? 1.654 -14.352 -4.505 1.00 97.25 197 LEU A N 1
ATOM 1473 C CA . LEU A 1 197 ? 2.793 -14.011 -5.353 1.00 97.25 197 LEU A CA 1
ATOM 1474 C C . LEU A 1 197 ? 3.692 -13.020 -4.609 1.00 97.25 197 LEU A C 1
ATOM 1476 O O . LEU A 1 197 ? 3.178 -12.089 -3.979 1.00 97.25 197 LEU A O 1
ATOM 1480 N N . PRO A 1 198 ? 5.024 -13.197 -4.656 1.00 96.25 198 PRO A N 1
ATOM 1481 C CA . PRO A 1 198 ? 5.943 -12.283 -3.995 1.00 96.25 198 PRO A CA 1
ATOM 1482 C C . PRO A 1 198 ? 5.926 -10.906 -4.666 1.00 96.25 198 PRO A C 1
ATOM 1484 O O . PRO A 1 198 ? 5.612 -10.780 -5.848 1.00 96.25 198 PRO A O 1
ATOM 1487 N N . ALA A 1 199 ? 6.352 -9.884 -3.927 1.00 95.12 199 ALA A N 1
ATOM 1488 C CA . ALA A 1 199 ? 6.576 -8.525 -4.422 1.00 95.12 199 ALA A CA 1
ATOM 1489 C C . ALA A 1 199 ? 7.395 -8.462 -5.726 1.00 95.12 199 ALA A C 1
ATOM 1491 O O . ALA A 1 199 ? 7.125 -7.661 -6.616 1.00 95.12 199 ALA A O 1
ATOM 1492 N N . THR A 1 200 ? 8.377 -9.356 -5.874 1.00 95.12 200 THR A N 1
ATOM 1493 C CA . THR A 1 200 ? 9.229 -9.467 -7.069 1.00 95.12 200 THR A CA 1
ATOM 1494 C C . THR A 1 200 ? 8.495 -9.976 -8.311 1.00 95.12 200 THR A C 1
ATOM 1496 O O . THR A 1 200 ? 9.070 -9.998 -9.394 1.00 95.12 200 THR A O 1
ATOM 1499 N N . ALA A 1 201 ? 7.231 -10.376 -8.180 1.00 96.50 201 ALA A N 1
ATOM 1500 C CA . ALA A 1 201 ? 6.341 -10.727 -9.278 1.00 96.50 201 ALA A CA 1
ATOM 1501 C C . ALA A 1 201 ? 5.197 -9.707 -9.436 1.00 96.50 201 ALA A C 1
ATOM 1503 O O . ALA A 1 201 ? 4.152 -10.046 -9.975 1.00 96.50 201 ALA A O 1
ATOM 1504 N N . SER A 1 202 ? 5.344 -8.471 -8.955 1.00 97.44 202 SER A N 1
ATOM 1505 C CA . SER A 1 202 ? 4.258 -7.488 -8.994 1.00 97.44 202 SER A CA 1
ATOM 1506 C C . SER A 1 202 ? 3.920 -6.996 -10.402 1.00 97.44 202 SER A C 1
ATOM 1508 O O . SER A 1 202 ? 4.755 -6.399 -11.086 1.00 97.44 202 SER A O 1
ATOM 1510 N N . LEU A 1 203 ? 2.657 -7.171 -10.808 1.00 96.81 203 LEU A N 1
ATOM 1511 C CA . LEU A 1 203 ? 2.118 -6.493 -11.992 1.00 96.81 203 LEU A CA 1
ATOM 1512 C C . LEU A 1 203 ? 1.882 -5.007 -11.727 1.00 96.81 203 LEU A C 1
ATOM 1514 O O . LEU A 1 203 ? 2.028 -4.222 -12.657 1.00 96.81 203 LEU A O 1
ATOM 1518 N N . GLY A 1 204 ? 1.574 -4.611 -10.487 1.00 96.44 204 GLY A N 1
ATOM 1519 C CA . GLY A 1 204 ? 1.434 -3.204 -10.115 1.00 96.44 204 GLY A CA 1
ATOM 1520 C C . GLY A 1 204 ? 2.749 -2.443 -10.293 1.00 96.44 204 GLY A C 1
ATOM 1521 O O . GLY A 1 204 ? 2.781 -1.431 -10.989 1.00 96.44 204 GLY A O 1
ATOM 1522 N N . LEU A 1 205 ? 3.864 -2.984 -9.782 1.00 96.81 205 LEU A N 1
ATOM 1523 C CA . LEU A 1 205 ? 5.189 -2.375 -9.973 1.00 96.81 205 LEU A CA 1
ATOM 1524 C C . LEU A 1 205 ? 5.616 -2.393 -11.447 1.00 96.81 205 LEU A C 1
ATOM 1526 O O . LEU A 1 205 ? 6.180 -1.414 -11.930 1.00 96.81 205 LEU A O 1
ATOM 1530 N N . LEU A 1 206 ? 5.320 -3.468 -12.190 1.00 97.31 206 LEU A N 1
ATOM 1531 C CA . LEU A 1 206 ? 5.561 -3.513 -13.637 1.00 97.31 206 LEU A CA 1
ATOM 1532 C C . LEU A 1 206 ? 4.774 -2.422 -14.379 1.00 97.31 206 LEU A C 1
ATOM 1534 O O . LEU A 1 206 ? 5.307 -1.758 -15.268 1.00 97.31 206 LEU A O 1
ATOM 1538 N N . TYR A 1 207 ? 3.510 -2.227 -14.020 1.00 97.56 207 TYR A N 1
ATOM 1539 C CA . TYR A 1 207 ? 2.654 -1.217 -14.624 1.00 97.56 207 TYR A CA 1
ATOM 1540 C C . TYR A 1 207 ? 3.131 0.204 -14.280 1.00 97.56 207 TYR A C 1
ATOM 1542 O O . TYR A 1 207 ? 3.198 1.063 -15.163 1.00 97.56 207 TYR A O 1
ATOM 1550 N N . GLY A 1 208 ? 3.573 0.436 -13.041 1.00 96.50 208 GLY A N 1
ATOM 1551 C CA . GLY A 1 208 ? 4.209 1.688 -12.621 1.00 96.50 208 GLY A CA 1
ATOM 1552 C C . GLY A 1 208 ? 5.545 1.957 -13.332 1.00 96.50 208 GLY A C 1
ATOM 1553 O O . GLY A 1 208 ? 5.821 3.080 -13.753 1.00 96.50 208 GLY A O 1
ATOM 1554 N N . LEU A 1 209 ? 6.351 0.921 -13.585 1.00 97.00 209 LEU A N 1
ATOM 1555 C CA . LEU A 1 209 ? 7.567 1.014 -14.403 1.00 97.00 209 LEU A CA 1
ATOM 1556 C C . LEU A 1 209 ? 7.272 1.497 -15.831 1.00 97.00 209 LEU A C 1
ATOM 1558 O O . LEU A 1 209 ? 7.945 2.400 -16.331 1.00 97.00 209 LEU A O 1
ATOM 1562 N N . PHE A 1 210 ? 6.249 0.938 -16.485 1.00 97.25 210 PHE A N 1
ATOM 1563 C CA . PHE A 1 210 ? 5.819 1.411 -17.805 1.00 97.25 210 PHE A CA 1
ATOM 1564 C C . PHE A 1 210 ? 5.189 2.803 -17.758 1.00 97.25 210 PHE A C 1
ATOM 1566 O O . PHE A 1 210 ? 5.360 3.581 -18.695 1.00 97.25 210 PHE A O 1
ATOM 1573 N N . THR A 1 211 ? 4.525 3.149 -16.658 1.00 97.31 211 THR A N 1
ATOM 1574 C CA . THR A 1 211 ? 4.001 4.497 -16.417 1.00 97.31 211 THR A CA 1
ATOM 1575 C C . THR A 1 211 ? 5.133 5.523 -16.411 1.00 97.31 211 THR A C 1
ATOM 1577 O O . THR A 1 211 ? 5.082 6.490 -17.174 1.00 97.31 211 THR A O 1
ATOM 1580 N N . MET A 1 212 ? 6.217 5.250 -15.679 1.00 96.75 212 MET A N 1
ATOM 1581 C CA . MET A 1 212 ? 7.432 6.070 -15.710 1.00 96.75 212 MET A CA 1
ATOM 1582 C C . MET A 1 212 ? 8.116 6.079 -17.079 1.00 96.75 212 MET A C 1
ATOM 1584 O O . MET A 1 212 ? 8.565 7.127 -17.537 1.00 96.75 212 MET A O 1
ATOM 1588 N N . TYR A 1 213 ? 8.190 4.932 -17.761 1.00 96.88 213 TYR A N 1
ATOM 1589 C CA . TYR A 1 213 ? 8.778 4.848 -19.102 1.00 96.88 213 TYR A CA 1
ATOM 1590 C C . TYR A 1 213 ? 8.058 5.752 -20.121 1.00 96.88 213 TYR A C 1
ATOM 1592 O O . TYR A 1 213 ? 8.678 6.319 -21.024 1.00 96.88 213 TYR A O 1
ATOM 1600 N N . LEU A 1 214 ? 6.743 5.904 -19.970 1.00 96.50 214 LEU A N 1
ATOM 1601 C CA . LEU A 1 214 ? 5.899 6.735 -20.826 1.00 96.50 214 LEU A CA 1
ATOM 1602 C C . LEU A 1 214 ? 5.895 8.225 -20.437 1.00 96.50 214 LEU A C 1
ATOM 1604 O O . LEU A 1 214 ? 5.172 8.996 -21.069 1.00 96.50 214 LEU A O 1
ATOM 1608 N N . GLY A 1 215 ? 6.695 8.632 -19.446 1.00 95.62 215 GLY A N 1
ATOM 1609 C CA . GLY A 1 215 ? 6.815 10.023 -18.999 1.00 95.62 215 GLY A CA 1
ATOM 1610 C C . GLY A 1 215 ? 5.755 10.450 -17.980 1.00 95.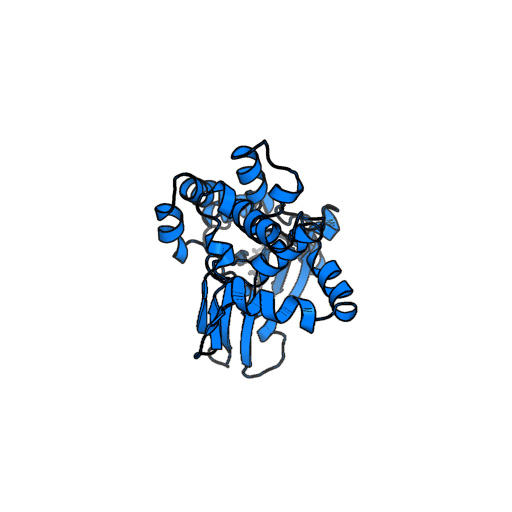62 215 GLY A C 1
ATOM 1611 O O . GLY A 1 215 ? 5.571 11.643 -17.739 1.00 95.62 215 GLY A O 1
ATOM 1612 N N . PHE A 1 216 ? 5.032 9.495 -17.389 1.00 96.06 216 PHE A N 1
ATOM 1613 C CA . PHE A 1 216 ? 4.097 9.754 -16.297 1.00 96.06 216 PHE A CA 1
ATOM 1614 C C . PHE A 1 216 ? 4.731 9.454 -14.935 1.00 96.06 216 PHE A C 1
ATOM 1616 O O . PHE A 1 216 ? 5.803 8.867 -14.829 1.00 96.06 216 PHE A O 1
ATOM 1623 N N . GLU A 1 217 ? 4.061 9.879 -13.871 1.00 93.75 217 GLU A N 1
ATOM 1624 C CA . GLU A 1 217 ? 4.548 9.714 -12.506 1.00 93.75 217 GLU A CA 1
ATOM 1625 C C . GLU A 1 217 ? 4.060 8.393 -11.893 1.00 93.75 217 GLU A C 1
ATOM 1627 O O . GLU A 1 217 ? 2.922 7.996 -12.122 1.00 93.75 217 GLU A O 1
ATOM 1632 N N . PHE A 1 218 ? 4.927 7.706 -11.146 1.00 93.62 218 PHE A N 1
ATOM 1633 C CA . PHE A 1 218 ? 4.605 6.467 -10.428 1.00 93.62 218 PHE A CA 1
ATOM 1634 C C . PHE A 1 218 ? 3.642 6.740 -9.263 1.00 93.62 218 PHE A C 1
ATOM 1636 O O . PHE A 1 218 ? 3.776 7.779 -8.611 1.00 93.62 218 PHE A O 1
ATOM 1643 N N . ASN A 1 219 ? 2.725 5.808 -8.975 1.00 91.25 219 ASN A N 1
ATOM 1644 C CA . ASN A 1 219 ? 1.638 5.976 -7.994 1.00 91.25 219 ASN A CA 1
ATOM 1645 C C . ASN A 1 219 ? 0.731 7.182 -8.307 1.00 91.25 219 ASN A C 1
ATOM 1647 O O . ASN A 1 219 ? 0.099 7.749 -7.421 1.00 91.25 219 ASN A O 1
ATOM 1651 N N . ASP A 1 220 ? 0.672 7.610 -9.567 1.00 93.00 220 ASP A N 1
ATOM 1652 C CA . ASP A 1 220 ? -0.182 8.711 -9.991 1.00 93.00 220 ASP A CA 1
ATOM 1653 C C . ASP A 1 220 ? -0.691 8.569 -11.419 1.00 93.00 220 ASP A C 1
ATOM 1655 O O . ASP A 1 220 ? -1.861 8.815 -11.697 1.00 93.00 220 ASP A O 1
ATOM 1659 N N . GLY A 1 221 ? 0.194 8.251 -12.353 1.00 95.88 221 GLY A N 1
ATOM 1660 C CA . GLY A 1 221 ? -0.051 8.280 -13.786 1.00 95.88 221 GLY A CA 1
ATOM 1661 C C . GLY A 1 221 ? -0.716 7.029 -14.344 1.00 95.88 221 GLY A C 1
ATOM 1662 O O . GLY A 1 221 ? -1.157 7.042 -15.493 1.00 95.88 221 GLY A O 1
ATOM 1663 N N . GLU A 1 222 ? -0.820 5.966 -13.554 1.00 96.06 222 GLU A N 1
ATOM 1664 C CA . GLU A 1 222 ? -1.271 4.639 -13.966 1.00 96.06 222 GLU A CA 1
ATOM 1665 C C . GLU A 1 222 ? -2.667 4.694 -14.615 1.00 96.06 222 GLU A C 1
ATOM 1667 O O . GLU A 1 222 ? -2.910 4.082 -15.662 1.00 96.06 222 GLU A O 1
ATOM 1672 N N . TYR A 1 223 ? -3.577 5.509 -14.068 1.00 95.19 223 TYR A N 1
ATOM 1673 C CA . TYR A 1 223 ? -4.918 5.692 -14.637 1.00 95.19 223 TYR A CA 1
ATOM 1674 C C . TYR A 1 223 ? -4.896 6.401 -16.000 1.00 95.19 223 TYR A C 1
ATOM 1676 O O . TYR A 1 223 ? -5.747 6.131 -16.849 1.00 95.19 223 TYR A O 1
ATOM 1684 N N . LYS A 1 224 ? -3.921 7.290 -16.247 1.00 97.19 224 LYS A N 1
ATOM 1685 C CA . LYS A 1 224 ? -3.751 7.956 -17.549 1.00 97.19 224 LYS A CA 1
ATOM 1686 C C . LYS A 1 224 ? -3.264 6.953 -18.584 1.00 97.19 224 LYS A C 1
ATOM 1688 O O . LYS A 1 224 ? -3.802 6.917 -19.686 1.00 97.19 224 LYS A O 1
ATOM 1693 N N . VAL A 1 225 ? -2.308 6.100 -18.212 1.00 96.94 225 VAL A N 1
ATOM 1694 C CA . VAL A 1 225 ? -1.829 5.003 -19.067 1.00 96.94 225 VAL A CA 1
ATOM 1695 C C . VAL A 1 225 ? -2.973 4.043 -19.400 1.00 96.94 225 VAL A C 1
ATOM 1697 O O . VAL A 1 225 ? -3.138 3.673 -20.561 1.00 96.94 225 VAL A O 1
ATOM 1700 N N . MET A 1 226 ? -3.835 3.733 -18.426 1.00 97.31 226 MET A N 1
ATOM 1701 C CA . MET A 1 226 ? -5.026 2.907 -18.655 1.00 97.31 226 MET A CA 1
ATOM 1702 C C . MET A 1 226 ? -5.989 3.592 -19.633 1.00 97.31 226 MET A C 1
ATOM 1704 O O . MET A 1 226 ? -6.486 2.957 -20.559 1.00 97.31 226 MET A O 1
ATOM 1708 N N . GLY A 1 227 ? -6.215 4.899 -19.476 1.00 97.56 227 GLY A N 1
ATOM 1709 C CA . GLY A 1 227 ? -7.038 5.689 -20.395 1.00 97.56 227 GLY A CA 1
ATOM 1710 C C . GLY A 1 227 ? -6.492 5.748 -21.827 1.00 97.56 227 GLY A C 1
ATOM 1711 O O . GLY A 1 227 ? -7.268 5.905 -22.770 1.00 97.56 227 GLY A O 1
ATOM 1712 N N . LEU A 1 228 ? -5.177 5.582 -22.008 1.00 95.81 228 LEU A N 1
ATOM 1713 C CA . LEU A 1 228 ? -4.526 5.502 -23.319 1.00 95.81 228 LEU A CA 1
ATOM 1714 C C . LEU A 1 228 ? -4.572 4.096 -23.937 1.00 95.81 228 LEU A C 1
ATOM 1716 O O . LEU A 1 228 ? -4.485 3.975 -25.159 1.00 95.81 228 LEU A O 1
ATOM 1720 N N . ALA A 1 229 ? -4.741 3.044 -23.132 1.00 95.81 229 ALA A N 1
ATOM 1721 C CA . ALA A 1 229 ? -4.737 1.653 -23.584 1.00 95.81 229 ALA A CA 1
ATOM 1722 C C . ALA A 1 229 ? -5.668 1.342 -24.781 1.00 95.81 229 ALA A C 1
ATOM 1724 O O . ALA A 1 229 ? -5.195 0.672 -25.702 1.00 95.81 229 ALA A O 1
ATOM 1725 N N . PRO A 1 230 ? -6.931 1.827 -24.860 1.00 96.25 230 PRO A N 1
ATOM 1726 C CA . PRO A 1 230 ? -7.806 1.526 -26.001 1.00 96.25 230 PRO A CA 1
ATOM 1727 C C . PRO A 1 230 ? -7.357 2.161 -27.328 1.00 96.25 230 PRO A C 1
ATOM 1729 O O . PRO A 1 230 ? -7.868 1.784 -28.379 1.00 96.25 230 PRO A O 1
ATOM 1732 N N . TYR A 1 231 ? -6.411 3.105 -27.302 1.00 95.94 231 TYR A N 1
ATOM 1733 C CA . TYR A 1 231 ? -5.813 3.705 -28.502 1.00 95.94 231 TYR A CA 1
ATOM 1734 C C . TYR A 1 231 ? -4.540 2.976 -28.961 1.00 95.94 231 TYR A C 1
ATOM 1736 O O . TYR A 1 231 ? -3.956 3.336 -29.984 1.00 95.94 231 TYR A O 1
ATOM 1744 N N . GLY A 1 232 ? -4.075 1.990 -28.189 1.00 93.06 232 GLY A N 1
ATOM 1745 C CA . GLY A 1 232 ? -2.891 1.199 -28.495 1.00 93.06 232 GLY A CA 1
ATOM 1746 C C . GLY A 1 232 ? -3.172 0.013 -29.418 1.00 93.06 232 GLY A C 1
ATOM 1747 O O . GLY A 1 232 ? -4.311 -0.372 -29.664 1.00 93.06 232 GLY A O 1
ATOM 1748 N N . ASP A 1 233 ? -2.091 -0.605 -29.889 1.00 93.69 233 ASP A N 1
ATOM 1749 C CA . ASP A 1 233 ? -2.119 -1.892 -30.584 1.00 93.69 233 ASP A CA 1
ATOM 1750 C C . ASP A 1 233 ? -1.446 -2.949 -29.700 1.00 93.69 233 ASP A C 1
ATOM 1752 O O . ASP A 1 233 ? -0.217 -2.995 -29.573 1.00 93.69 233 ASP A O 1
ATOM 1756 N N . ALA A 1 234 ? -2.263 -3.802 -29.077 1.00 93.69 234 ALA A N 1
ATOM 1757 C CA . ALA A 1 234 ? -1.781 -4.875 -28.212 1.00 93.69 234 ALA A CA 1
ATOM 1758 C C . ALA A 1 234 ? -0.930 -5.910 -28.973 1.00 93.69 234 ALA A C 1
ATOM 1760 O O . ALA A 1 234 ? -0.039 -6.518 -28.377 1.00 93.69 234 ALA A O 1
ATOM 1761 N N . GLY A 1 235 ? -1.140 -6.076 -30.285 1.00 95.81 235 GLY A N 1
ATOM 1762 C CA . GLY A 1 235 ? -0.362 -6.990 -31.121 1.00 95.81 235 GLY A CA 1
ATOM 1763 C C . GLY A 1 235 ? 1.090 -6.548 -31.304 1.00 95.81 235 GLY A C 1
ATOM 1764 O O . GLY A 1 235 ? 1.964 -7.386 -31.522 1.00 95.81 235 GLY A O 1
ATOM 1765 N N . ARG A 1 236 ? 1.373 -5.248 -31.156 1.00 92.94 236 ARG A N 1
ATOM 1766 C CA . ARG A 1 236 ? 2.720 -4.690 -31.332 1.00 92.94 236 ARG A CA 1
ATOM 1767 C C . ARG A 1 236 ? 3.657 -4.976 -30.159 1.00 92.94 236 ARG A C 1
ATOM 1769 O O . ARG A 1 236 ? 4.814 -5.316 -30.387 1.00 92.94 236 ARG A O 1
ATOM 1776 N N . TYR A 1 237 ? 3.187 -4.797 -28.923 1.00 91.50 237 TYR A N 1
ATOM 1777 C CA . TYR A 1 237 ? 4.030 -4.900 -27.719 1.00 91.50 237 TYR A CA 1
ATOM 1778 C C . TYR A 1 237 ? 3.673 -6.077 -26.806 1.00 91.50 237 TYR A C 1
ATOM 1780 O O . TYR A 1 237 ? 4.521 -6.492 -26.020 1.00 91.50 237 TYR A O 1
ATOM 1788 N N . GLY A 1 238 ? 2.475 -6.657 -26.926 1.00 94.12 238 GLY A N 1
ATOM 1789 C CA . GLY A 1 238 ? 2.050 -7.809 -26.125 1.00 94.12 238 GLY A CA 1
ATOM 1790 C C . GLY A 1 238 ? 3.032 -8.989 -26.174 1.00 94.12 238 GLY A C 1
ATOM 1791 O O . GLY A 1 238 ? 3.449 -9.446 -25.109 1.00 94.12 238 GLY A O 1
ATOM 1792 N N . PRO A 1 239 ? 3.483 -9.442 -27.365 1.00 95.00 239 PRO A N 1
ATOM 1793 C CA . PRO A 1 239 ? 4.472 -10.516 -27.465 1.00 95.00 239 PRO A CA 1
ATOM 1794 C C . PRO A 1 239 ? 5.788 -10.187 -26.754 1.00 95.00 239 PRO A C 1
ATOM 1796 O O . PRO A 1 239 ? 6.317 -11.025 -26.035 1.00 95.00 239 PRO A O 1
ATOM 1799 N N . LEU A 1 240 ? 6.274 -8.948 -26.879 1.00 93.31 240 LEU A N 1
ATOM 1800 C CA . LEU A 1 240 ? 7.513 -8.502 -26.239 1.00 93.31 240 LEU A CA 1
ATOM 1801 C C . LEU A 1 240 ? 7.402 -8.510 -24.706 1.00 93.31 240 LEU A C 1
ATOM 1803 O O . LEU A 1 240 ? 8.347 -8.908 -24.024 1.00 93.31 240 LEU A O 1
ATOM 1807 N N . ILE A 1 241 ? 6.249 -8.091 -24.165 1.00 94.06 241 ILE A N 1
ATOM 1808 C CA . ILE A 1 241 ? 5.987 -8.135 -22.721 1.00 94.06 241 ILE A CA 1
ATOM 1809 C C . ILE A 1 241 ? 6.028 -9.579 -22.217 1.00 94.06 241 ILE A C 1
ATOM 1811 O O . ILE A 1 241 ? 6.716 -9.852 -21.233 1.00 94.06 241 ILE A O 1
ATOM 1815 N N . LEU A 1 242 ? 5.345 -10.497 -22.904 1.00 95.06 242 LEU A N 1
ATOM 1816 C CA . LEU A 1 242 ? 5.303 -11.914 -22.530 1.00 95.06 242 LEU A CA 1
ATOM 1817 C C . LEU A 1 242 ? 6.645 -12.636 -22.736 1.00 95.06 242 LEU A C 1
ATOM 1819 O O . LEU A 1 242 ? 6.944 -13.606 -22.047 1.00 95.06 242 LEU A O 1
ATOM 1823 N N . GLU A 1 243 ? 7.472 -12.181 -23.676 1.00 92.94 243 GLU A N 1
ATOM 1824 C CA . GLU A 1 243 ? 8.783 -12.781 -23.929 1.00 92.94 243 GLU A CA 1
ATOM 1825 C C . GLU A 1 243 ? 9.831 -12.347 -22.890 1.00 92.94 243 GLU A C 1
ATOM 1827 O O . GLU A 1 243 ? 10.713 -13.130 -22.530 1.00 92.94 243 GLU A O 1
ATOM 1832 N N . HIS A 1 244 ? 9.760 -11.106 -22.392 1.00 93.00 244 HIS A N 1
ATOM 1833 C CA . HIS A 1 244 ? 10.871 -10.521 -21.627 1.00 93.00 244 HIS A CA 1
ATOM 1834 C C . HIS A 1 244 ? 10.554 -10.076 -20.210 1.00 93.00 244 HIS A C 1
ATOM 1836 O O . HIS A 1 244 ? 11.473 -10.018 -19.394 1.00 93.00 244 HIS A O 1
ATOM 1842 N N . TRP A 1 245 ? 9.304 -9.741 -19.903 1.00 95.44 245 TRP A N 1
ATOM 1843 C CA . TRP A 1 245 ? 8.976 -9.104 -18.628 1.00 95.44 245 TRP A CA 1
ATOM 1844 C C . TRP A 1 245 ? 7.907 -9.839 -17.833 1.00 95.44 245 TRP A C 1
ATOM 1846 O O . TRP A 1 245 ? 7.926 -9.725 -16.615 1.00 95.44 245 TRP A O 1
ATOM 1856 N N . VAL A 1 246 ? 7.039 -10.627 -18.471 1.00 96.75 246 VAL A N 1
ATOM 1857 C CA . VAL A 1 246 ? 6.032 -11.454 -17.792 1.00 96.75 246 VAL A CA 1
ATOM 1858 C C . VAL A 1 246 ? 6.115 -12.887 -18.294 1.00 96.75 246 VAL A C 1
ATOM 1860 O O . VAL A 1 246 ? 5.835 -13.151 -19.454 1.00 96.75 246 VAL A O 1
ATOM 1863 N N . GLN A 1 247 ? 6.442 -13.826 -17.411 1.00 95.81 247 GLN A N 1
ATOM 1864 C CA . GLN A 1 247 ? 6.509 -15.251 -17.740 1.00 95.81 247 GLN A CA 1
ATOM 1865 C C . GLN A 1 247 ? 5.324 -15.983 -17.116 1.00 95.81 247 GLN A C 1
ATOM 1867 O O . GLN A 1 247 ? 5.253 -16.105 -15.893 1.00 95.81 247 GLN A O 1
ATOM 1872 N N . LEU A 1 248 ? 4.401 -16.469 -17.948 1.00 95.75 248 LEU A N 1
ATOM 1873 C CA . LEU A 1 248 ? 3.255 -17.263 -17.500 1.00 95.75 248 LEU A CA 1
ATOM 1874 C C . LEU A 1 248 ? 3.700 -18.677 -17.103 1.00 95.75 248 LEU A C 1
ATOM 1876 O O . LEU A 1 248 ? 4.525 -19.289 -17.783 1.00 95.75 248 LEU A O 1
ATOM 1880 N N . GLN A 1 249 ? 3.139 -19.202 -16.017 1.00 93.88 249 GLN A N 1
ATOM 1881 C CA . GLN A 1 249 ? 3.430 -20.536 -15.492 1.00 93.88 249 GLN A CA 1
ATOM 1882 C C . GLN A 1 249 ? 2.230 -21.472 -15.700 1.00 93.88 249 GLN A C 1
ATOM 1884 O O . GLN A 1 249 ? 1.083 -21.039 -15.802 1.00 93.88 249 GLN A O 1
ATOM 1889 N N . GLY A 1 250 ? 2.492 -22.780 -15.781 1.00 92.12 250 GLY A N 1
ATOM 1890 C CA . GLY A 1 250 ? 1.466 -23.789 -16.085 1.00 92.12 250 GLY A CA 1
ATOM 1891 C C . GLY A 1 250 ? 0.430 -24.017 -14.977 1.00 92.12 250 GLY A C 1
ATOM 1892 O O . GLY A 1 250 ? -0.567 -24.693 -15.206 1.00 92.12 250 GLY A O 1
ATOM 1893 N N . ASP A 1 251 ? 0.654 -23.460 -13.790 1.00 90.12 251 ASP A N 1
ATOM 1894 C CA . ASP A 1 251 ? -0.203 -23.558 -12.605 1.00 90.12 251 ASP A CA 1
ATOM 1895 C C . ASP A 1 251 ? -1.042 -22.286 -12.364 1.00 90.12 251 ASP A C 1
ATOM 1897 O O . ASP A 1 251 ? -1.607 -22.109 -11.285 1.00 90.12 251 ASP A O 1
ATOM 1901 N N . GLY A 1 252 ? -1.114 -21.392 -13.357 1.00 88.50 252 GLY A N 1
ATOM 1902 C CA . GLY A 1 252 ? -1.851 -20.128 -13.278 1.00 88.50 252 GLY A CA 1
ATOM 1903 C C . GLY A 1 252 ? -1.082 -18.986 -12.608 1.00 88.50 252 GLY A C 1
ATOM 1904 O O . GLY A 1 252 ? -1.606 -17.876 -12.522 1.00 88.50 252 GLY A O 1
ATOM 1905 N N . ARG A 1 253 ? 0.157 -19.219 -12.157 1.00 93.88 253 ARG A N 1
ATOM 1906 C CA . ARG A 1 253 ? 1.047 -18.165 -11.656 1.00 93.88 253 ARG A CA 1
ATOM 1907 C C . ARG A 1 253 ? 1.782 -17.460 -12.793 1.00 93.88 253 ARG A C 1
ATOM 1909 O O . ARG A 1 253 ? 1.719 -17.845 -13.962 1.00 93.88 253 ARG A O 1
ATOM 1916 N N . TYR A 1 254 ? 2.518 -16.417 -12.432 1.00 95.94 254 TYR A N 1
ATOM 1917 C CA . TYR A 1 254 ? 3.423 -15.717 -13.328 1.00 95.94 254 TYR A CA 1
ATOM 1918 C C . TYR A 1 254 ? 4.633 -15.173 -12.563 1.00 95.94 254 TYR A C 1
ATOM 1920 O O . TYR A 1 254 ? 4.600 -15.007 -11.343 1.00 95.94 254 TYR A O 1
ATOM 1928 N N . ALA A 1 255 ? 5.709 -14.896 -13.293 1.00 96.31 255 ALA A N 1
ATOM 1929 C CA . ALA A 1 255 ? 6.890 -14.208 -12.787 1.00 96.31 255 ALA A CA 1
ATOM 1930 C C . ALA A 1 255 ? 7.103 -12.892 -13.537 1.00 96.31 255 ALA A C 1
ATOM 1932 O O . ALA A 1 255 ? 6.740 -12.776 -14.710 1.00 96.31 255 ALA A O 1
ATOM 1933 N N . VAL A 1 256 ? 7.751 -11.932 -12.873 1.00 97.62 256 VAL A N 1
ATOM 1934 C CA . VAL A 1 256 ? 8.159 -10.653 -13.468 1.00 97.62 256 VAL A CA 1
ATOM 1935 C C . VAL A 1 256 ? 9.679 -10.489 -13.329 1.00 97.62 256 VAL A C 1
ATOM 1937 O O . VAL A 1 256 ? 10.140 -9.738 -12.469 1.00 97.62 256 VAL A O 1
ATOM 1940 N 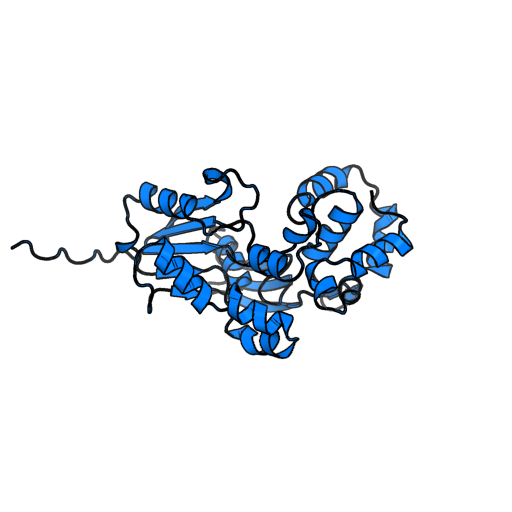N . PRO A 1 257 ? 10.499 -11.198 -14.137 1.00 95.56 257 PRO A N 1
ATOM 1941 C CA . PRO A 1 257 ? 11.957 -11.213 -13.971 1.00 95.56 257 PRO A CA 1
ATOM 1942 C C . PRO A 1 257 ? 12.600 -9.826 -14.022 1.00 95.56 257 PRO A C 1
ATOM 1944 O O . PRO A 1 257 ? 13.639 -9.615 -13.408 1.00 95.56 257 PRO A O 1
ATOM 1947 N N . LEU A 1 258 ? 11.957 -8.870 -14.701 1.00 96.56 258 LEU A N 1
ATOM 1948 C CA . LEU A 1 258 ? 12.395 -7.478 -14.763 1.00 96.56 258 LEU A CA 1
ATOM 1949 C C . LEU A 1 258 ? 12.630 -6.863 -13.376 1.00 96.56 258 LEU A C 1
ATOM 1951 O O . LEU A 1 258 ? 13.573 -6.099 -13.199 1.00 96.56 258 LEU A O 1
ATOM 1955 N N . LEU A 1 259 ? 11.791 -7.190 -12.389 1.00 96.50 259 LEU A N 1
ATOM 1956 C CA . LEU A 1 259 ? 11.911 -6.623 -11.044 1.00 96.50 259 LEU A CA 1
ATOM 1957 C C . LEU A 1 259 ? 13.149 -7.141 -10.299 1.00 96.50 259 LEU A C 1
ATOM 1959 O O . LEU A 1 259 ? 13.599 -6.485 -9.361 1.00 96.50 259 LEU A O 1
ATOM 1963 N N . LEU A 1 260 ? 13.725 -8.268 -10.735 1.00 95.31 260 LEU A N 1
ATOM 1964 C CA . LEU A 1 260 ? 14.961 -8.830 -10.184 1.00 95.31 260 LEU A CA 1
ATOM 1965 C C . LEU A 1 260 ? 16.220 -8.091 -10.658 1.00 95.31 260 LEU A C 1
ATOM 1967 O O .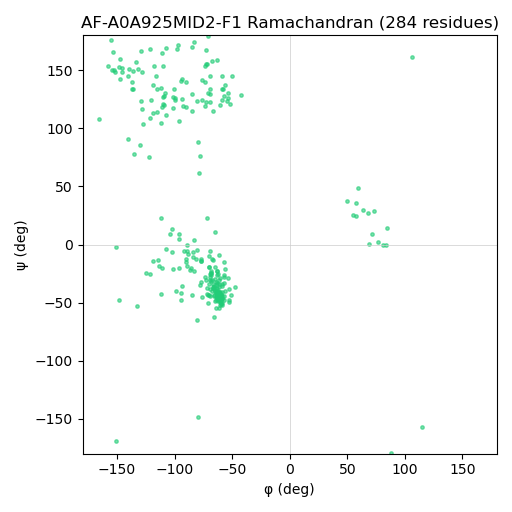 LEU A 1 260 ? 17.282 -8.294 -10.077 1.00 95.31 260 LEU A O 1
ATOM 1971 N N . GLU A 1 261 ? 16.116 -7.219 -11.668 1.00 95.88 261 GLU A N 1
ATOM 1972 C CA . GLU A 1 261 ? 17.215 -6.323 -12.064 1.00 95.88 261 GLU A CA 1
ATOM 1973 C C . GLU A 1 261 ? 17.568 -5.334 -10.936 1.00 95.88 261 GLU A C 1
ATOM 1975 O O . GLU A 1 261 ? 18.688 -4.835 -10.883 1.00 95.88 261 GLU A O 1
ATOM 1980 N N . ASN A 1 262 ? 16.634 -5.069 -10.013 1.00 95.75 262 ASN A N 1
ATOM 1981 C CA . ASN A 1 262 ? 16.855 -4.192 -8.866 1.00 95.75 262 ASN A CA 1
ATOM 1982 C C . ASN A 1 262 ? 17.628 -4.931 -7.759 1.00 95.75 262 ASN A C 1
ATOM 1984 O O . ASN A 1 262 ? 17.040 -5.560 -6.872 1.00 95.75 262 ASN A O 1
ATOM 1988 N N . ALA A 1 263 ? 18.957 -4.887 -7.836 1.00 91.62 263 ALA A N 1
ATOM 1989 C CA . ALA A 1 263 ? 19.828 -5.701 -6.991 1.00 91.62 263 ALA A CA 1
ATOM 1990 C C . ALA A 1 263 ? 20.122 -5.068 -5.621 1.00 91.62 263 ALA A C 1
ATOM 1992 O O . ALA A 1 263 ? 20.089 -5.764 -4.600 1.00 91.62 263 ALA A O 1
ATOM 1993 N N . ASP A 1 264 ? 20.411 -3.766 -5.591 1.00 95.50 264 ASP A N 1
ATOM 1994 C CA . ASP A 1 264 ? 20.765 -3.047 -4.366 1.00 95.50 264 ASP A CA 1
ATOM 1995 C C . ASP A 1 264 ? 19.571 -2.313 -3.732 1.00 95.50 264 ASP A C 1
ATOM 1997 O O . ASP A 1 264 ? 18.472 -2.267 -4.285 1.00 95.50 264 ASP A O 1
ATOM 2001 N N . ASP A 1 265 ? 19.774 -1.784 -2.523 1.00 96.31 265 ASP A N 1
ATOM 2002 C CA . ASP A 1 265 ? 18.721 -1.097 -1.768 1.00 96.31 265 ASP A CA 1
ATOM 2003 C C . ASP A 1 265 ? 18.193 0.143 -2.512 1.00 96.31 265 ASP A C 1
ATOM 2005 O O . ASP A 1 265 ? 16.998 0.412 -2.477 1.00 96.31 265 ASP A O 1
ATOM 2009 N N . LEU A 1 266 ? 19.050 0.894 -3.211 1.00 96.19 266 LEU A N 1
ATOM 2010 C CA . LEU A 1 266 ? 18.616 2.090 -3.932 1.00 96.19 266 LEU A CA 1
ATOM 2011 C C . LEU A 1 266 ? 17.770 1.710 -5.151 1.00 96.19 266 LEU A C 1
ATOM 2013 O O . LEU A 1 266 ? 16.733 2.327 -5.401 1.00 96.19 266 LEU A O 1
ATOM 2017 N N . ASP A 1 267 ? 18.184 0.693 -5.901 1.00 95.44 267 ASP A N 1
ATOM 2018 C CA . ASP A 1 267 ? 17.430 0.202 -7.049 1.00 95.44 267 ASP A CA 1
ATOM 2019 C C . ASP A 1 267 ? 16.092 -0.414 -6.637 1.00 95.44 267 ASP A C 1
ATOM 2021 O O . ASP A 1 267 ? 15.099 -0.228 -7.336 1.00 95.44 267 ASP A O 1
ATOM 2025 N N . LYS A 1 268 ? 16.014 -1.113 -5.499 1.00 94.50 268 LYS A N 1
ATOM 2026 C CA . LYS A 1 268 ? 14.735 -1.644 -4.992 1.00 94.50 268 LYS A CA 1
ATOM 2027 C C . LYS A 1 268 ? 13.745 -0.538 -4.645 1.00 94.50 268 LYS A C 1
ATOM 2029 O O . LYS A 1 268 ? 12.551 -0.715 -4.855 1.00 94.50 268 LYS A O 1
ATOM 2034 N N . GLU A 1 269 ? 14.248 0.598 -4.174 1.00 95.00 269 GLU A N 1
ATOM 2035 C CA . GLU A 1 269 ? 13.425 1.736 -3.768 1.00 95.00 269 GLU A CA 1
ATOM 2036 C C . GLU A 1 269 ? 13.137 2.713 -4.922 1.00 95.00 269 GLU A C 1
ATOM 2038 O O . GLU A 1 269 ? 12.215 3.514 -4.829 1.00 95.00 269 GLU A O 1
ATOM 2043 N N . THR A 1 270 ? 13.899 2.696 -6.019 1.00 95.62 270 THR A N 1
ATOM 2044 C CA . THR A 1 270 ? 13.729 3.648 -7.145 1.00 95.62 270 THR A CA 1
ATOM 2045 C C . THR A 1 270 ? 13.391 2.990 -8.480 1.00 95.62 270 THR A C 1
ATOM 2047 O O . THR A 1 270 ? 13.003 3.666 -9.430 1.00 95.62 270 THR A O 1
ATOM 2050 N N . HIS A 1 271 ? 13.560 1.674 -8.571 1.00 96.25 271 HIS A N 1
ATOM 2051 C CA . HIS A 1 271 ? 13.422 0.865 -9.778 1.00 96.25 271 HIS A CA 1
ATOM 2052 C C . HIS A 1 271 ? 14.281 1.321 -10.973 1.00 96.25 271 HIS A C 1
ATOM 2054 O O . HIS A 1 271 ? 13.951 1.040 -12.131 1.00 96.25 271 HIS A O 1
ATOM 2060 N N . ARG A 1 272 ? 15.400 2.018 -10.723 1.00 95.44 272 ARG A N 1
ATOM 2061 C CA . ARG A 1 272 ? 16.280 2.562 -11.772 1.00 95.44 272 ARG A CA 1
ATOM 2062 C C . ARG A 1 272 ? 16.872 1.476 -12.668 1.00 95.44 272 ARG A C 1
ATOM 2064 O O . ARG A 1 272 ? 16.840 1.641 -13.890 1.00 95.44 272 ARG A O 1
ATOM 2071 N N . ALA A 1 273 ? 17.366 0.374 -12.103 1.00 97.00 273 ALA A N 1
ATOM 2072 C CA . ALA A 1 273 ? 17.901 -0.742 -12.885 1.00 97.00 273 ALA A CA 1
ATOM 2073 C C . ALA A 1 273 ? 16.846 -1.378 -13.805 1.00 97.00 273 ALA A C 1
ATOM 2075 O O . ALA A 1 273 ? 17.091 -1.548 -15.005 1.00 97.00 273 ALA A O 1
ATOM 2076 N N . ALA A 1 274 ? 15.647 -1.649 -13.280 1.00 97.25 274 ALA A N 1
ATOM 2077 C CA . ALA A 1 274 ? 14.530 -2.162 -14.071 1.00 97.25 274 ALA A CA 1
ATOM 2078 C C . ALA A 1 274 ? 14.098 -1.183 -15.183 1.00 97.25 274 ALA A C 1
ATOM 2080 O O . ALA A 1 274 ? 13.899 -1.596 -16.326 1.00 97.25 274 ALA A O 1
ATOM 2081 N N . LEU A 1 275 ? 14.028 0.124 -14.902 1.00 96.62 275 LEU A N 1
ATOM 2082 C CA . LEU A 1 275 ? 13.761 1.143 -15.926 1.00 96.62 275 LEU A CA 1
ATOM 2083 C C . LEU A 1 275 ? 14.826 1.152 -17.024 1.00 96.62 275 LEU A C 1
ATOM 2085 O O . LEU A 1 275 ? 14.489 1.146 -18.207 1.00 96.62 275 LEU A O 1
ATOM 2089 N N . ALA A 1 276 ? 16.105 1.109 -16.650 1.00 96.88 276 ALA A N 1
ATOM 2090 C CA . ALA A 1 276 ? 17.199 1.054 -17.613 1.00 96.88 276 ALA A CA 1
ATOM 2091 C C . ALA A 1 276 ? 17.116 -0.210 -18.488 1.00 96.88 276 ALA A C 1
ATOM 2093 O O . ALA A 1 276 ? 17.459 -0.169 -19.671 1.00 96.88 276 ALA A O 1
ATOM 2094 N N . ALA A 1 277 ? 16.642 -1.335 -17.944 1.00 96.56 277 ALA A N 1
ATOM 2095 C CA . ALA A 1 277 ? 16.411 -2.559 -18.709 1.00 96.56 277 ALA A CA 1
ATOM 2096 C C . ALA A 1 277 ? 15.288 -2.415 -19.750 1.00 96.56 277 ALA A C 1
ATOM 2098 O O . ALA A 1 277 ? 15.430 -2.932 -20.863 1.00 96.56 277 ALA A O 1
ATOM 2099 N N . ILE A 1 278 ? 14.219 -1.672 -19.438 1.00 97.38 278 ILE A N 1
ATOM 2100 C CA . ILE A 1 278 ? 13.186 -1.306 -20.420 1.00 97.38 278 ILE A CA 1
ATOM 2101 C C . ILE A 1 278 ? 13.797 -0.421 -21.518 1.00 97.38 278 ILE A C 1
ATOM 2103 O O . ILE A 1 278 ? 13.631 -0.712 -22.705 1.00 97.38 278 ILE A O 1
ATOM 2107 N N . GLU A 1 279 ? 14.563 0.610 -21.148 1.00 97.25 279 GLU A N 1
ATOM 2108 C CA . GLU A 1 279 ? 15.153 1.564 -22.099 1.00 97.25 279 GLU A CA 1
ATOM 2109 C C . GLU A 1 279 ? 16.147 0.918 -23.069 1.00 97.25 279 GLU A C 1
ATOM 2111 O O . GLU A 1 279 ? 16.157 1.239 -24.259 1.00 97.25 279 GLU A O 1
ATOM 2116 N N . ARG A 1 280 ? 16.941 -0.057 -22.601 1.00 96.38 280 ARG A N 1
ATOM 2117 C CA . ARG A 1 280 ? 17.839 -0.844 -23.466 1.00 96.38 280 ARG A CA 1
ATOM 2118 C C . ARG A 1 280 ? 17.094 -1.555 -24.600 1.00 96.38 280 ARG A C 1
ATOM 2120 O O . ARG A 1 280 ? 17.693 -1.818 -25.639 1.00 96.38 280 ARG A O 1
ATOM 2127 N N . ARG A 1 281 ? 15.814 -1.888 -24.404 1.00 95.12 281 ARG A N 1
ATOM 2128 C CA . ARG A 1 281 ? 14.988 -2.621 -25.375 1.00 95.12 281 ARG A CA 1
ATOM 2129 C C . ARG A 1 281 ? 14.076 -1.736 -26.206 1.00 95.12 281 ARG A C 1
ATOM 2131 O O . ARG A 1 281 ? 13.902 -2.010 -27.388 1.00 95.12 281 ARG A O 1
ATOM 2138 N N . LEU A 1 282 ? 13.473 -0.723 -25.596 1.00 95.62 282 LEU A N 1
ATOM 2139 C CA . LEU A 1 282 ? 12.463 0.112 -26.247 1.00 95.62 282 LEU A CA 1
ATOM 2140 C C . LEU A 1 282 ? 12.998 1.470 -26.716 1.00 95.62 282 LEU A C 1
ATOM 2142 O O . LEU A 1 282 ? 12.293 2.192 -27.420 1.00 95.62 282 LEU A O 1
ATOM 2146 N N . GLY A 1 283 ? 14.243 1.806 -26.373 1.00 96.50 283 GLY A N 1
ATOM 2147 C CA . GLY A 1 283 ? 14.797 3.143 -26.548 1.00 96.50 283 GLY A CA 1
ATOM 2148 C C . GLY A 1 283 ? 14.516 4.039 -25.336 1.00 96.50 283 GLY A C 1
ATOM 2149 O O . GLY A 1 283 ? 13.914 3.581 -24.364 1.00 96.50 283 GLY A O 1
ATOM 2150 N N . PRO A 1 284 ? 14.954 5.308 -25.368 1.00 96.31 284 PRO A N 1
ATOM 2151 C CA . PRO A 1 284 ? 14.859 6.211 -24.221 1.00 96.31 284 PRO A CA 1
ATOM 2152 C C . PRO A 1 284 ? 13.410 6.411 -23.758 1.00 96.31 284 PRO A C 1
ATOM 2154 O O . PRO A 1 284 ? 12.493 6.440 -24.586 1.00 96.31 284 PRO A O 1
ATOM 2157 N N . ARG A 1 285 ? 13.217 6.563 -22.441 1.00 93.62 285 ARG A N 1
ATOM 2158 C CA . ARG A 1 285 ? 11.920 6.939 -21.860 1.00 93.62 285 ARG A CA 1
ATOM 2159 C C . ARG A 1 285 ? 11.480 8.335 -22.323 1.00 93.62 285 ARG A C 1
ATOM 2161 O O . ARG A 1 285 ? 12.315 9.130 -22.763 1.00 93.62 285 ARG A O 1
ATOM 2168 N N . ARG A 1 286 ? 10.177 8.608 -22.244 1.00 89.62 286 ARG A N 1
ATOM 2169 C CA . ARG A 1 286 ? 9.585 9.893 -22.657 1.00 89.62 286 ARG A CA 1
ATOM 2170 C C . ARG A 1 286 ? 9.611 10.958 -21.573 1.00 89.62 286 ARG A C 1
ATOM 2172 O O . ARG A 1 286 ? 9.605 10.586 -20.382 1.00 89.62 286 ARG A O 1
#